Protein AF-V4XM89-F1 (afdb_monomer_lite)

Radius of gyration: 19.84 Å; chains: 1; bounding box: 55×48×66 Å

pLDDT: mean 80.41, std 20.75, range [29.12, 98.5]

Sequence (221 aa):
MTPRQDPLDELRIPDGTTVEEHDVVTDGDILIGSNSTVDFGLRGRTIAAGERVEFGRQIEADGDCRLDMWCKTDGSVLAGEDAYIGERVEINGQLLVSGDLDIGDDVSIEEGFEANGWIVTRNPVPVLVFYFMILSQLLRMGDTDKADEFASALAGEDIEEKSPLVLPRGSAVSDDAWRVSTPARIGERLPAQRQHPRGVDHYRRGDDRLRQSACPRRYRH

Structure (mmCIF, N/CA/C/O backbone):
data_AF-V4XM89-F1
#
_entry.id   AF-V4XM89-F1
#
loop_
_atom_site.group_PDB
_atom_site.id
_atom_site.type_symbol
_atom_site.label_atom_id
_atom_site.label_alt_id
_atom_site.label_comp_id
_atom_site.label_asym_id
_atom_site.label_entity_id
_atom_site.label_seq_id
_atom_site.pdbx_PDB_ins_code
_atom_site.Cartn_x
_atom_site.Cartn_y
_atom_site.Cartn_z
_atom_site.occupancy
_atom_site.B_iso_or_equiv
_atom_site.auth_seq_id
_atom_site.auth_comp_id
_atom_site.auth_asym_id
_atom_site.auth_atom_id
_atom_site.pdbx_PDB_model_num
ATOM 1 N N . MET A 1 1 ? 15.453 19.343 19.251 1.00 36.78 1 MET A N 1
ATOM 2 C CA . MET A 1 1 ? 15.580 18.471 18.068 1.00 36.78 1 MET A CA 1
ATOM 3 C C . MET A 1 1 ? 14.376 17.546 18.111 1.00 36.78 1 MET A C 1
ATOM 5 O O . MET A 1 1 ? 14.373 16.615 18.903 1.00 36.78 1 MET A O 1
ATOM 9 N N . THR A 1 2 ? 13.291 17.909 17.430 1.00 38.84 2 THR A N 1
ATOM 10 C CA . THR A 1 2 ? 12.083 17.073 17.364 1.00 38.84 2 THR A CA 1
ATOM 11 C C . THR A 1 2 ? 12.460 15.815 16.584 1.00 38.84 2 THR A C 1
ATOM 13 O O . THR A 1 2 ? 13.063 15.968 15.517 1.00 38.84 2 THR A O 1
ATOM 16 N N . PRO A 1 3 ? 12.221 14.595 17.096 1.00 46.16 3 PRO A N 1
ATOM 17 C CA . PRO A 1 3 ? 12.456 13.405 16.293 1.00 46.16 3 PRO A CA 1
ATOM 18 C C . PRO A 1 3 ? 11.642 13.545 15.003 1.00 46.16 3 PRO A C 1
ATOM 20 O O . PRO A 1 3 ? 10.508 14.022 15.048 1.00 46.16 3 PRO A O 1
ATOM 23 N N . ARG A 1 4 ? 12.238 13.198 13.852 1.00 48.50 4 ARG A N 1
ATOM 24 C CA . ARG A 1 4 ? 11.481 12.997 12.608 1.00 48.50 4 ARG A CA 1
ATOM 25 C C . ARG A 1 4 ? 10.362 12.027 12.976 1.00 48.50 4 ARG A C 1
ATOM 27 O O . ARG A 1 4 ? 10.680 10.905 13.364 1.00 48.50 4 ARG A O 1
ATOM 34 N N . GLN A 1 5 ? 9.114 12.487 12.972 1.00 58.88 5 GLN A N 1
ATOM 35 C CA . GLN A 1 5 ? 7.990 11.596 13.233 1.00 58.88 5 GLN A CA 1
ATOM 36 C C . GLN A 1 5 ? 8.016 10.529 12.144 1.00 58.88 5 GLN A C 1
ATOM 38 O O . GLN A 1 5 ? 8.140 10.863 10.963 1.00 58.88 5 GLN A O 1
ATOM 43 N N . ASP A 1 6 ? 8.032 9.264 12.555 1.00 73.44 6 ASP A N 1
ATOM 44 C CA . ASP A 1 6 ? 7.855 8.163 11.618 1.00 73.44 6 ASP A CA 1
ATOM 45 C C . ASP A 1 6 ? 6.435 8.334 11.066 1.00 73.44 6 ASP A C 1
ATOM 47 O O . ASP A 1 6 ? 5.502 8.384 11.862 1.00 73.44 6 ASP A O 1
ATOM 51 N N . PRO A 1 7 ? 6.238 8.499 9.748 1.00 71.50 7 PRO A N 1
ATOM 52 C CA . PRO A 1 7 ? 4.914 8.764 9.191 1.00 71.50 7 PRO A CA 1
ATOM 53 C C . PRO A 1 7 ? 3.891 7.664 9.514 1.00 71.50 7 PRO A C 1
ATOM 55 O O . PRO A 1 7 ? 2.704 7.908 9.350 1.00 71.50 7 PRO A O 1
ATOM 58 N N . LEU A 1 8 ? 4.335 6.489 9.983 1.00 84.06 8 LEU A N 1
ATOM 59 C CA . LEU A 1 8 ? 3.509 5.360 10.418 1.00 84.06 8 LEU A CA 1
ATOM 60 C C . LEU A 1 8 ? 3.362 5.261 11.957 1.00 84.06 8 LEU A C 1
ATOM 62 O O . LEU A 1 8 ? 3.008 4.191 12.462 1.00 84.06 8 LEU A O 1
ATOM 66 N N . ASP A 1 9 ? 3.666 6.326 12.713 1.00 88.06 9 ASP A N 1
ATOM 67 C CA . ASP A 1 9 ? 3.638 6.348 14.187 1.00 88.06 9 ASP A CA 1
ATOM 68 C C . ASP A 1 9 ? 2.268 6.645 14.812 1.00 88.06 9 ASP A C 1
ATOM 70 O O . ASP A 1 9 ? 2.107 6.455 16.017 1.00 88.06 9 ASP A O 1
ATOM 74 N N . GLU A 1 10 ? 1.271 7.057 14.030 1.00 92.69 10 GLU A N 1
ATOM 75 C CA . GLU A 1 10 ? -0.094 7.324 14.491 1.00 92.69 10 GLU A CA 1
ATOM 76 C C . GLU A 1 10 ? -1.128 7.021 13.397 1.00 92.69 10 GLU A C 1
ATOM 78 O O . GLU A 1 10 ? -0.859 7.166 12.204 1.00 92.69 10 GLU A O 1
ATOM 83 N N . LEU A 1 11 ? -2.322 6.577 13.801 1.00 95.62 11 LEU A N 1
ATOM 84 C CA . LEU A 1 11 ? -3.453 6.393 12.891 1.00 95.62 11 LEU A CA 1
ATOM 85 C C . LEU A 1 11 ? -3.915 7.765 12.421 1.00 95.62 11 LEU A C 1
ATOM 87 O O . LEU A 1 11 ? -4.225 8.621 13.250 1.00 95.62 11 LEU A O 1
ATOM 91 N N . ARG A 1 12 ? -3.993 7.976 11.107 1.00 94.88 12 ARG A N 1
ATOM 92 C CA . ARG A 1 12 ? -4.505 9.225 10.530 1.00 94.88 12 ARG A CA 1
ATOM 93 C C . ARG A 1 12 ? -5.619 8.928 9.558 1.00 94.88 12 ARG A C 1
ATOM 95 O O . ARG A 1 12 ? -5.374 8.313 8.532 1.00 94.88 12 ARG A O 1
ATOM 102 N N . ILE A 1 13 ? -6.818 9.405 9.861 1.00 95.25 13 ILE A N 1
ATOM 103 C CA . ILE A 1 13 ? -7.958 9.364 8.948 1.00 95.25 13 ILE A CA 1
ATOM 104 C C . ILE A 1 13 ? -8.171 10.788 8.424 1.00 95.25 13 ILE A C 1
ATOM 106 O O . ILE A 1 13 ? -8.595 11.636 9.210 1.00 95.25 13 ILE A O 1
ATOM 110 N N . PRO A 1 14 ? -7.847 11.096 7.157 1.00 93.12 14 PRO A N 1
ATOM 111 C CA . PRO A 1 14 ? -7.995 12.438 6.611 1.00 93.12 14 PRO A CA 1
ATOM 112 C C . PRO A 1 14 ? -9.467 12.794 6.378 1.00 93.12 14 PRO A C 1
ATOM 114 O O . PRO A 1 14 ? -10.338 11.922 6.280 1.00 93.12 14 PRO A O 1
ATOM 117 N N . ASP A 1 15 ? -9.731 14.096 6.259 1.00 90.12 15 ASP A N 1
ATOM 118 C CA . ASP A 1 15 ? -11.031 14.612 5.830 1.00 90.12 15 ASP A CA 1
ATOM 119 C C . ASP A 1 15 ? -11.453 13.988 4.495 1.00 90.12 15 ASP A C 1
ATOM 121 O O . ASP A 1 15 ? -10.626 13.700 3.633 1.00 90.12 15 ASP A O 1
ATOM 125 N N . GLY A 1 16 ? -12.757 13.786 4.321 1.00 88.94 16 GLY A N 1
ATOM 126 C CA . GLY A 1 16 ? -13.307 13.169 3.116 1.00 88.94 16 GLY A CA 1
ATOM 127 C C . GLY A 1 16 ? -13.237 11.641 3.088 1.00 88.94 16 GLY A C 1
ATOM 128 O O . GLY A 1 16 ? -13.923 11.058 2.256 1.00 88.94 16 GLY A O 1
ATOM 129 N N . THR A 1 17 ? -12.515 10.985 4.010 1.00 93.19 17 THR A N 1
ATOM 130 C CA . THR A 1 17 ? -12.522 9.513 4.098 1.00 93.19 17 THR A CA 1
ATOM 131 C C . THR A 1 17 ? -13.930 9.001 4.398 1.00 93.19 17 THR A C 1
ATOM 133 O O . THR A 1 17 ? -14.569 9.440 5.359 1.00 93.19 17 THR A O 1
ATOM 136 N N . THR A 1 18 ? -14.407 8.038 3.616 1.00 92.25 18 THR A N 1
ATOM 137 C CA . THR A 1 18 ? -15.686 7.358 3.830 1.00 92.25 18 THR A CA 1
ATOM 138 C C . THR A 1 18 ? -15.484 5.870 4.008 1.00 92.25 18 THR A C 1
ATOM 140 O O . THR A 1 18 ? -14.812 5.233 3.205 1.00 92.25 18 THR A O 1
ATOM 143 N N . VAL A 1 19 ? -16.130 5.312 5.026 1.00 91.19 19 VAL A N 1
ATOM 144 C CA . VAL A 1 19 ? -16.293 3.864 5.162 1.00 91.19 19 VAL A CA 1
ATOM 145 C C . VAL A 1 19 ? -17.648 3.510 4.557 1.00 91.19 19 VAL A C 1
ATOM 147 O O . VAL A 1 19 ? -18.695 3.836 5.124 1.00 91.19 19 VAL A O 1
ATOM 150 N N . GLU A 1 20 ? -17.621 2.939 3.360 1.00 87.50 20 GLU A N 1
ATOM 151 C CA . GLU A 1 20 ? -18.769 2.307 2.714 1.00 87.50 20 GLU A CA 1
ATOM 152 C C . GLU A 1 20 ? -18.984 0.894 3.292 1.00 87.50 20 GLU A C 1
ATOM 154 O O . GLU A 1 20 ? -18.249 0.460 4.175 1.00 87.50 20 GLU A O 1
ATOM 159 N N . GLU A 1 21 ? -20.014 0.168 2.841 1.00 81.69 21 GLU A N 1
ATOM 160 C CA . GLU A 1 21 ? -20.374 -1.140 3.427 1.00 81.69 21 GLU A CA 1
ATOM 161 C C . GLU A 1 21 ? -19.207 -2.142 3.402 1.00 81.69 21 GLU A C 1
ATOM 163 O O . GLU A 1 21 ? -19.063 -2.959 4.311 1.00 81.69 21 GLU A O 1
ATOM 168 N N . HIS A 1 22 ? -18.361 -2.081 2.373 1.00 89.12 22 HIS A N 1
ATOM 169 C CA . HIS A 1 22 ? -17.235 -2.997 2.205 1.00 89.12 22 HIS A CA 1
ATOM 170 C C . HIS A 1 22 ? -15.910 -2.310 1.908 1.00 89.12 22 HIS A C 1
ATOM 172 O O . HIS A 1 22 ? -14.897 -3.003 1.902 1.00 89.12 22 HIS A O 1
ATOM 178 N N . ASP A 1 23 ? -15.893 -0.989 1.730 1.00 93.31 23 ASP A N 1
ATOM 179 C CA . ASP A 1 23 ? -14.731 -0.263 1.232 1.00 93.31 23 ASP A CA 1
ATOM 180 C C . ASP A 1 23 ? -14.417 0.962 2.087 1.00 93.31 23 ASP A C 1
ATOM 182 O O . ASP A 1 23 ? -15.307 1.703 2.503 1.00 93.31 23 ASP A O 1
ATOM 186 N N . VAL A 1 24 ? -13.132 1.215 2.310 1.00 95.50 24 VAL A N 1
ATOM 187 C CA . VAL A 1 24 ? -12.638 2.505 2.784 1.00 95.50 24 VAL A CA 1
ATOM 188 C C . VAL A 1 24 ? -12.187 3.296 1.569 1.00 95.50 24 VAL A C 1
ATOM 190 O O . VAL A 1 24 ? -11.254 2.904 0.869 1.00 95.50 24 VAL A O 1
ATOM 193 N N . VAL A 1 25 ? -12.846 4.424 1.338 1.00 96.06 25 VAL A N 1
ATOM 194 C CA . VAL A 1 25 ? -12.592 5.307 0.203 1.00 96.06 25 VAL A CA 1
ATOM 195 C C . VAL A 1 25 ? -12.016 6.618 0.720 1.00 96.06 25 VAL A C 1
ATOM 197 O O . VAL A 1 25 ? -12.583 7.244 1.617 1.00 96.06 25 VAL A O 1
ATOM 200 N N . THR A 1 26 ? -10.895 7.046 0.157 1.00 93.69 26 THR A N 1
ATOM 201 C CA . THR A 1 26 ? -10.313 8.372 0.381 1.00 93.69 26 THR A CA 1
ATOM 202 C C . THR A 1 26 ? -9.834 8.940 -0.945 1.00 93.69 26 THR A C 1
ATOM 204 O O . THR A 1 26 ? -9.461 8.202 -1.846 1.00 93.69 26 THR A O 1
ATOM 207 N N . ASP A 1 27 ? -9.826 10.261 -1.074 1.00 90.69 27 ASP A N 1
ATOM 208 C CA . ASP A 1 27 ? -9.274 10.907 -2.264 1.00 90.69 27 ASP A CA 1
ATOM 209 C C . ASP A 1 27 ? -7.732 10.967 -2.247 1.00 90.69 27 ASP A C 1
ATOM 211 O O . ASP A 1 27 ? -7.109 11.310 -3.252 1.00 90.69 27 ASP A O 1
ATOM 215 N N . GLY A 1 28 ? -7.124 10.767 -1.074 1.00 89.75 28 GLY A N 1
ATOM 216 C CA . GLY A 1 28 ? -5.680 10.842 -0.870 1.00 89.75 28 GLY A CA 1
ATOM 217 C C . GLY A 1 28 ? -4.989 9.487 -0.993 1.00 89.75 28 GLY A C 1
ATOM 218 O O . GLY A 1 28 ? -5.590 8.480 -1.370 1.00 89.75 28 GLY A O 1
ATOM 219 N N . ASP A 1 29 ? -3.710 9.464 -0.635 1.00 94.25 29 ASP A N 1
ATOM 220 C CA . ASP A 1 29 ? -2.942 8.220 -0.598 1.00 94.25 29 ASP A CA 1
ATOM 221 C C . ASP A 1 29 ? -3.311 7.392 0.638 1.00 94.25 29 ASP A C 1
ATOM 223 O O . ASP A 1 29 ? -3.739 7.926 1.666 1.00 94.25 29 ASP A O 1
ATOM 227 N N . ILE A 1 30 ? -3.118 6.080 0.555 1.00 97.06 30 ILE A N 1
ATOM 228 C CA . ILE A 1 30 ? -3.310 5.145 1.659 1.00 97.06 30 ILE A CA 1
ATOM 229 C C . ILE A 1 30 ? -1.964 4.501 1.973 1.00 97.06 30 ILE A C 1
ATOM 231 O O . ILE A 1 30 ? -1.385 3.802 1.144 1.00 97.06 30 ILE A O 1
ATOM 235 N N . LEU A 1 31 ? -1.467 4.729 3.185 1.00 97.00 31 LEU A N 1
ATOM 236 C CA . LEU A 1 31 ? -0.217 4.173 3.688 1.00 97.00 31 LEU A CA 1
ATOM 237 C C . LEU A 1 31 ? -0.519 3.159 4.785 1.00 97.00 31 LEU A C 1
ATOM 239 O O . LEU A 1 31 ? -1.175 3.486 5.774 1.00 97.00 31 LEU A O 1
ATOM 243 N N . ILE A 1 32 ? -0.021 1.938 4.632 1.00 98.25 32 ILE A N 1
ATOM 244 C CA . ILE A 1 32 ? -0.313 0.832 5.543 1.00 98.25 32 ILE A CA 1
ATOM 245 C C . ILE A 1 32 ? 0.994 0.281 6.084 1.00 98.25 32 ILE A C 1
ATOM 247 O O . ILE A 1 32 ? 1.860 -0.192 5.348 1.00 98.25 32 ILE A O 1
ATOM 251 N N . GLY A 1 33 ? 1.149 0.352 7.398 1.00 97.06 33 GLY A N 1
ATOM 252 C CA . GLY A 1 33 ? 2.303 -0.184 8.090 1.00 97.06 33 GLY A CA 1
ATOM 253 C C . GLY A 1 33 ? 2.311 -1.707 8.079 1.00 97.06 33 GLY A C 1
ATOM 254 O O . GLY A 1 33 ? 1.270 -2.358 8.061 1.00 97.06 33 GLY A O 1
ATOM 255 N N . SER A 1 34 ? 3.510 -2.274 8.145 1.00 97.00 34 SER A N 1
ATOM 256 C CA . SER A 1 34 ? 3.726 -3.720 8.145 1.00 97.00 34 SER A CA 1
ATOM 257 C C . SER A 1 34 ? 2.954 -4.468 9.237 1.00 97.00 34 SER A C 1
ATOM 259 O O . SER A 1 34 ? 2.712 -3.926 10.322 1.00 97.00 34 SER A O 1
ATOM 261 N N . ASN A 1 35 ? 2.705 -5.757 8.996 1.00 97.81 35 ASN A N 1
ATOM 262 C CA . ASN A 1 35 ? 1.996 -6.677 9.896 1.00 97.81 35 ASN A CA 1
ATOM 263 C C . ASN A 1 35 ? 0.576 -6.207 10.240 1.00 97.81 35 ASN A C 1
ATOM 265 O O . ASN A 1 35 ? 0.146 -6.347 11.385 1.00 97.81 35 ASN A O 1
ATOM 269 N N . SER A 1 36 ? -0.109 -5.586 9.284 1.00 98.38 36 SER A N 1
ATOM 270 C CA . SER A 1 36 ? -1.478 -5.105 9.466 1.00 98.38 36 SER A CA 1
ATOM 271 C C . SER A 1 36 ? -2.474 -6.012 8.752 1.00 98.38 36 SER A C 1
ATOM 273 O O . SER A 1 36 ? -2.138 -6.635 7.750 1.00 98.38 36 SER A O 1
ATOM 275 N N . THR A 1 37 ? -3.707 -6.037 9.241 1.00 98.44 37 THR A N 1
ATOM 276 C CA . THR A 1 37 ? -4.831 -6.728 8.604 1.00 98.44 37 THR A CA 1
ATOM 277 C C . THR A 1 37 ? -5.919 -5.708 8.296 1.00 98.44 37 THR A C 1
ATOM 279 O O . THR A 1 37 ? -6.298 -4.915 9.165 1.00 98.44 37 THR A O 1
ATOM 282 N N . VAL A 1 38 ? -6.408 -5.710 7.060 1.00 98.00 38 VAL A N 1
ATOM 283 C CA . VAL A 1 38 ? -7.443 -4.800 6.568 1.00 98.00 38 VAL A CA 1
ATOM 284 C C . VAL A 1 38 ? -8.546 -5.623 5.913 1.00 98.00 38 VAL A C 1
ATOM 286 O O . VAL A 1 38 ? -8.374 -6.138 4.814 1.00 98.00 38 VAL A O 1
ATOM 289 N N . ASP A 1 39 ? -9.694 -5.734 6.574 1.00 96.94 39 ASP A N 1
ATOM 290 C CA . ASP A 1 39 ? -10.813 -6.561 6.097 1.00 96.94 39 ASP A CA 1
ATOM 291 C C . ASP A 1 39 ? -11.679 -5.838 5.051 1.00 96.94 39 ASP A C 1
ATOM 293 O O . ASP A 1 39 ? -12.463 -6.466 4.335 1.00 96.94 39 ASP A O 1
ATOM 297 N N . PHE A 1 40 ? -11.569 -4.510 4.981 1.00 96.19 40 PHE A N 1
ATOM 298 C CA . PHE A 1 40 ? -12.230 -3.686 3.973 1.00 96.19 40 PHE A CA 1
ATOM 299 C C . PHE A 1 40 ? -11.468 -3.706 2.649 1.00 96.19 40 PHE A C 1
ATOM 301 O O . PHE A 1 40 ? -10.248 -3.866 2.621 1.00 96.19 40 PHE A O 1
ATOM 308 N N . GLY A 1 41 ? -12.188 -3.471 1.555 1.00 96.88 41 GLY A N 1
ATOM 309 C CA . GLY A 1 41 ? -11.566 -3.036 0.319 1.00 96.88 41 GLY A CA 1
ATOM 310 C C . GLY A 1 41 ? -11.064 -1.604 0.467 1.00 96.88 41 GLY A C 1
ATOM 311 O O . GLY A 1 41 ? -11.517 -0.850 1.331 1.00 96.88 41 GLY A O 1
ATOM 312 N N . LEU A 1 42 ? -10.072 -1.234 -0.329 1.00 97.94 42 LEU A N 1
ATOM 313 C CA . LEU A 1 42 ? -9.430 0.072 -0.237 1.00 97.94 42 LEU A CA 1
ATOM 314 C C . LEU A 1 42 ? -9.498 0.776 -1.577 1.00 97.94 42 LEU A C 1
ATOM 316 O O . LEU A 1 42 ? -9.060 0.216 -2.578 1.00 97.94 42 LEU A O 1
ATOM 320 N N . ARG A 1 43 ? -9.983 2.019 -1.572 1.00 97.50 43 ARG A N 1
ATOM 321 C CA . ARG A 1 43 ? -9.945 2.897 -2.737 1.00 97.50 43 ARG A CA 1
ATOM 322 C C . ARG A 1 43 ? -9.265 4.213 -2.399 1.00 97.50 43 ARG A C 1
ATOM 324 O O . ARG A 1 43 ? -9.706 4.924 -1.495 1.00 97.50 43 ARG A O 1
ATOM 331 N N . GLY A 1 44 ? -8.205 4.528 -3.126 1.00 94.88 44 GLY A N 1
ATOM 332 C CA . GLY A 1 44 ? -7.416 5.734 -2.912 1.00 94.88 44 GLY A CA 1
ATOM 333 C C . GLY A 1 44 ? -6.659 6.159 -4.156 1.00 94.88 44 GLY A C 1
ATOM 334 O O . GLY A 1 44 ? -6.744 5.505 -5.193 1.00 94.88 44 GLY A O 1
ATOM 335 N N . ARG A 1 45 ? -5.889 7.243 -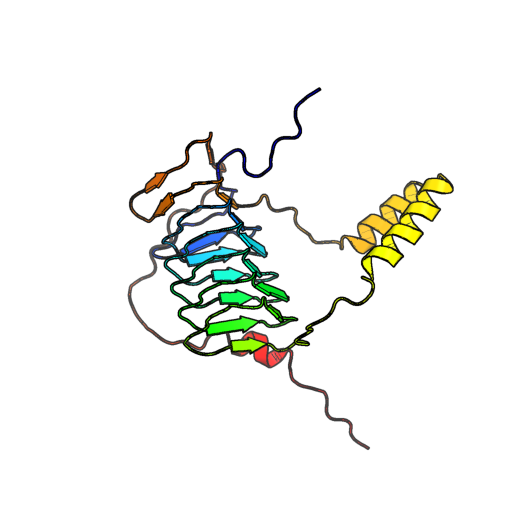4.042 1.00 93.44 45 ARG A N 1
ATOM 336 C CA . ARG A 1 45 ? -5.012 7.699 -5.124 1.00 93.44 45 ARG A CA 1
ATOM 337 C C . ARG A 1 45 ? -3.840 6.737 -5.300 1.00 93.44 45 ARG A C 1
ATOM 339 O O . ARG A 1 45 ? -3.853 5.932 -6.219 1.00 93.44 45 ARG A O 1
ATOM 346 N N . THR A 1 46 ? -2.876 6.762 -4.387 1.00 93.62 46 THR A N 1
ATOM 347 C CA . THR A 1 46 ? -1.797 5.768 -4.323 1.00 93.62 46 THR A CA 1
ATOM 348 C C . THR A 1 46 ? -1.981 4.894 -3.093 1.00 93.62 46 THR A C 1
ATOM 350 O O . THR A 1 46 ? -2.271 5.405 -2.012 1.00 93.62 46 THR A O 1
ATOM 353 N N . ILE A 1 47 ? -1.782 3.583 -3.219 1.00 97.88 47 ILE A N 1
ATOM 354 C CA . ILE A 1 47 ? -1.857 2.652 -2.084 1.00 97.88 47 ILE A CA 1
ATOM 355 C C . ILE A 1 47 ? -0.489 2.011 -1.882 1.00 97.88 47 ILE A C 1
ATOM 357 O O . ILE A 1 47 ? 0.015 1.331 -2.770 1.00 97.88 47 ILE A O 1
ATOM 361 N N . ALA A 1 48 ? 0.108 2.208 -0.707 1.00 97.00 48 ALA A N 1
ATOM 362 C CA . ALA A 1 48 ? 1.387 1.617 -0.337 1.00 97.00 48 ALA A CA 1
ATOM 363 C C . ALA A 1 48 ? 1.268 0.840 0.974 1.00 97.00 48 ALA A C 1
ATOM 365 O O . ALA A 1 48 ? 0.902 1.392 2.013 1.00 97.00 48 ALA A O 1
ATOM 366 N N . ALA A 1 49 ? 1.634 -0.434 0.939 1.00 97.44 49 ALA A N 1
ATOM 367 C CA . ALA A 1 49 ? 1.586 -1.331 2.076 1.00 97.44 49 ALA A CA 1
ATOM 368 C C . ALA A 1 49 ? 2.957 -1.930 2.354 1.00 97.44 49 ALA A C 1
ATOM 370 O O . ALA A 1 49 ? 3.627 -2.416 1.446 1.00 97.44 49 ALA A O 1
ATOM 371 N N . GLY A 1 50 ? 3.373 -1.870 3.618 1.00 96.06 50 GLY A N 1
ATOM 372 C CA . GLY A 1 50 ? 4.600 -2.500 4.085 1.00 96.06 50 GLY A CA 1
ATOM 373 C C . GLY A 1 50 ? 4.492 -4.024 4.137 1.00 96.06 50 GLY A C 1
ATOM 374 O O . GLY A 1 50 ? 3.492 -4.618 3.759 1.00 96.06 50 GLY A O 1
ATOM 375 N N . GLU A 1 51 ? 5.540 -4.670 4.644 1.00 96.56 51 GLU A N 1
ATOM 376 C CA . GLU A 1 51 ? 5.604 -6.138 4.682 1.00 96.56 51 GLU A CA 1
ATOM 377 C C . GLU A 1 51 ? 4.452 -6.804 5.458 1.00 96.56 51 GLU A C 1
ATOM 379 O O . GLU A 1 51 ? 4.044 -6.313 6.516 1.00 96.56 51 GLU A O 1
ATOM 384 N N . ARG A 1 52 ? 4.040 -8.003 5.024 1.00 97.62 52 ARG A N 1
ATOM 385 C CA . ARG A 1 52 ? 3.069 -8.867 5.727 1.00 97.62 52 ARG A CA 1
ATOM 386 C C . ARG A 1 52 ? 1.737 -8.175 6.015 1.00 97.62 52 ARG A C 1
ATOM 388 O O . ARG A 1 52 ? 1.224 -8.268 7.129 1.00 97.62 52 ARG A O 1
ATOM 395 N N . VAL A 1 53 ? 1.216 -7.424 5.050 1.00 98.50 53 VAL A N 1
ATOM 396 C CA . VAL A 1 53 ? -0.137 -6.872 5.148 1.00 98.50 53 VAL A CA 1
ATOM 397 C C . VAL A 1 53 ? -1.127 -7.848 4.522 1.00 98.50 53 VAL A C 1
ATOM 399 O O . VAL A 1 53 ? -0.932 -8.309 3.399 1.00 98.50 53 VAL A O 1
ATOM 402 N N . GLU A 1 54 ? -2.182 -8.165 5.263 1.00 98.50 54 GLU A N 1
ATOM 403 C CA . GLU A 1 54 ? -3.282 -9.012 4.809 1.00 98.50 54 GLU A CA 1
ATOM 404 C C . GLU A 1 54 ? -4.490 -8.135 4.475 1.00 98.50 54 GLU A C 1
ATOM 406 O O . GLU A 1 54 ? -4.967 -7.369 5.312 1.00 98.50 54 GLU A O 1
ATOM 411 N N . PHE A 1 55 ? -4.988 -8.253 3.251 1.00 98.25 55 PHE A N 1
ATOM 412 C CA . PHE A 1 55 ? -6.171 -7.568 2.759 1.00 98.25 55 PHE A CA 1
ATOM 413 C C . PHE A 1 55 ? -7.276 -8.592 2.534 1.00 98.25 55 PHE A C 1
ATOM 415 O O . PHE A 1 55 ? -7.119 -9.505 1.727 1.00 98.25 55 PHE A O 1
ATOM 422 N N . GLY A 1 56 ? -8.410 -8.432 3.206 1.00 96.19 56 GLY A N 1
ATOM 423 C CA . GLY A 1 56 ? -9.552 -9.336 3.064 1.00 96.19 56 GLY A CA 1
ATOM 424 C C . GLY A 1 56 ? -10.358 -9.120 1.780 1.00 96.19 56 GLY A C 1
ATOM 425 O O . GLY A 1 56 ? -11.267 -9.896 1.492 1.00 96.19 56 GLY A O 1
ATOM 426 N N . ARG A 1 57 ? -10.088 -8.037 1.039 1.00 95.75 57 ARG A N 1
ATOM 427 C CA . ARG A 1 57 ? -10.878 -7.580 -0.113 1.00 95.75 57 ARG A CA 1
ATOM 428 C C . ARG A 1 57 ? -10.009 -6.848 -1.139 1.00 95.75 57 ARG A C 1
ATOM 430 O O . ARG A 1 57 ? -8.792 -6.769 -1.011 1.00 95.75 57 ARG A O 1
ATOM 437 N N . GLN A 1 58 ? -10.671 -6.337 -2.173 1.00 95.88 58 GLN A N 1
ATOM 438 C CA . GLN A 1 58 ? -10.072 -5.643 -3.306 1.00 95.88 58 GLN A CA 1
ATOM 439 C C . GLN A 1 58 ? -9.303 -4.373 -2.913 1.00 95.88 58 GLN A C 1
ATOM 441 O O . GLN A 1 58 ? -9.717 -3.606 -2.046 1.00 95.88 58 GLN A O 1
ATOM 446 N N . ILE A 1 59 ? -8.222 -4.117 -3.644 1.00 97.88 59 ILE A N 1
ATOM 447 C CA . ILE A 1 59 ? -7.455 -2.873 -3.616 1.00 97.88 59 ILE A CA 1
ATOM 448 C C . ILE A 1 59 ? -7.667 -2.166 -4.955 1.00 97.88 59 ILE A C 1
ATOM 450 O O . ILE A 1 59 ? -7.470 -2.767 -6.009 1.00 97.88 59 ILE A O 1
ATOM 454 N N . GLU A 1 60 ? -8.055 -0.897 -4.926 1.00 97.88 60 GLU A N 1
ATOM 455 C CA . GLU A 1 60 ? -8.208 -0.048 -6.105 1.00 97.88 60 GLU A CA 1
ATOM 456 C C . GLU A 1 60 ? -7.451 1.271 -5.897 1.00 97.88 60 GLU A C 1
ATOM 458 O O . GLU A 1 60 ? -7.884 2.154 -5.158 1.00 97.88 60 GLU A O 1
ATOM 463 N N . ALA A 1 61 ? -6.297 1.396 -6.544 1.00 96.75 61 ALA A N 1
ATOM 464 C CA . ALA A 1 61 ? -5.524 2.628 -6.601 1.00 96.75 61 ALA A CA 1
ATOM 465 C C . ALA A 1 61 ? -5.797 3.336 -7.935 1.00 96.75 61 ALA A C 1
ATOM 467 O O . ALA A 1 61 ? -5.589 2.748 -8.997 1.00 96.75 61 ALA A O 1
ATOM 468 N N . ASP A 1 62 ? -6.243 4.593 -7.892 1.00 94.06 62 ASP A N 1
ATOM 469 C CA . ASP A 1 62 ? -6.405 5.420 -9.097 1.00 94.06 62 ASP A CA 1
ATOM 470 C C . ASP A 1 62 ? -5.049 5.726 -9.766 1.00 94.06 62 ASP A C 1
ATOM 472 O O . ASP A 1 62 ? -4.997 5.946 -10.974 1.00 94.06 62 ASP A O 1
ATOM 476 N N . GLY A 1 63 ? -3.967 5.734 -8.984 1.00 91.38 63 GLY A N 1
ATOM 477 C CA . GLY A 1 63 ? -2.576 5.842 -9.418 1.00 91.38 63 GLY A CA 1
ATOM 478 C C . GLY A 1 63 ? -1.797 4.569 -9.090 1.00 91.38 63 GLY A C 1
ATOM 479 O O . GLY A 1 63 ? -2.213 3.464 -9.450 1.00 91.38 63 GLY A O 1
ATOM 480 N N . ASP A 1 64 ? -0.669 4.732 -8.396 1.00 94.44 64 ASP A N 1
ATOM 481 C CA . ASP A 1 64 ? 0.252 3.631 -8.113 1.00 94.44 64 ASP A CA 1
ATOM 482 C C . ASP A 1 64 ? -0.223 2.682 -6.999 1.00 94.44 64 ASP A C 1
ATOM 484 O O . ASP A 1 64 ? -0.792 3.096 -5.981 1.00 94.44 64 ASP A O 1
ATOM 488 N N . CYS A 1 65 ? 0.123 1.400 -7.129 1.00 97.00 65 CYS A N 1
ATOM 489 C CA . CYS A 1 65 ? -0.047 0.401 -6.074 1.00 97.00 65 CYS A CA 1
ATOM 490 C C . CYS A 1 65 ? 1.292 -0.245 -5.699 1.00 97.00 65 CYS A C 1
ATOM 492 O O . CYS A 1 65 ? 1.976 -0.828 -6.537 1.00 97.00 65 CYS A O 1
ATOM 494 N N . ARG A 1 66 ? 1.670 -0.188 -4.420 1.00 97.31 66 ARG A N 1
ATOM 495 C CA . ARG A 1 66 ? 2.890 -0.805 -3.893 1.00 97.31 66 ARG A CA 1
ATOM 496 C C . ARG A 1 66 ? 2.559 -1.762 -2.758 1.00 97.31 66 ARG A C 1
ATOM 498 O O . ARG A 1 66 ? 2.238 -1.322 -1.658 1.00 97.31 66 ARG A O 1
ATOM 505 N N . LEU A 1 67 ? 2.703 -3.058 -3.000 1.00 97.06 67 LEU A N 1
ATOM 506 C CA . LEU A 1 67 ? 2.557 -4.097 -1.982 1.00 97.06 67 LEU A CA 1
ATOM 507 C C . LEU A 1 67 ? 3.935 -4.688 -1.699 1.00 97.06 67 LEU A C 1
ATOM 509 O O . LEU A 1 67 ? 4.580 -5.200 -2.608 1.00 97.06 67 LEU A O 1
ATOM 513 N N . ASP A 1 68 ? 4.422 -4.583 -0.467 1.00 95.25 68 ASP A N 1
ATOM 514 C CA . ASP A 1 68 ? 5.738 -5.109 -0.096 1.00 95.25 68 ASP A CA 1
ATOM 515 C C . ASP A 1 68 ? 5.698 -6.630 0.169 1.00 95.25 68 ASP A C 1
ATOM 517 O O . ASP A 1 68 ? 4.677 -7.298 -0.008 1.00 95.25 68 ASP A O 1
ATOM 521 N N . MET A 1 69 ? 6.825 -7.196 0.596 1.00 94.31 69 MET A N 1
ATOM 522 C CA . MET A 1 69 ? 7.009 -8.638 0.766 1.00 94.31 69 MET A CA 1
ATOM 523 C C . MET A 1 69 ? 5.916 -9.300 1.612 1.00 94.31 69 MET A C 1
ATOM 525 O O . MET A 1 69 ? 5.528 -8.782 2.666 1.00 94.31 69 MET A O 1
ATOM 529 N N . TRP A 1 70 ? 5.507 -10.508 1.213 1.00 96.12 70 TRP A N 1
ATOM 530 C CA . TRP A 1 70 ? 4.528 -11.332 1.939 1.00 96.12 70 TRP A CA 1
ATOM 531 C C . TRP A 1 70 ? 3.162 -10.673 2.164 1.00 96.12 70 TRP A C 1
ATOM 533 O O . TRP A 1 70 ? 2.454 -11.052 3.098 1.00 96.12 70 TRP A O 1
ATOM 543 N N . CYS A 1 71 ? 2.786 -9.676 1.363 1.00 97.19 71 CYS A N 1
ATOM 544 C CA . CYS A 1 71 ? 1.401 -9.222 1.367 1.00 97.19 71 CYS A CA 1
ATOM 545 C C . CYS A 1 71 ? 0.476 -10.311 0.815 1.00 97.19 71 CYS A C 1
ATOM 547 O O . CYS A 1 71 ? 0.862 -11.096 -0.052 1.00 97.19 71 CYS A O 1
ATOM 549 N N . LYS A 1 72 ? -0.759 -10.335 1.302 1.00 97.38 72 LYS A N 1
ATOM 550 C CA . LYS A 1 72 ? -1.807 -11.220 0.801 1.00 97.38 72 LYS A CA 1
ATOM 551 C C . LYS A 1 72 ? -3.077 -10.424 0.561 1.00 97.38 72 LYS A C 1
ATOM 553 O O . LYS A 1 72 ? -3.466 -9.650 1.427 1.00 97.38 72 LYS A O 1
ATOM 558 N N . THR A 1 73 ? -3.738 -10.648 -0.565 1.00 96.12 73 THR A N 1
ATOM 559 C CA . THR A 1 73 ? -5.008 -10.010 -0.911 1.00 96.12 73 THR A CA 1
ATOM 560 C C . THR A 1 73 ? -6.031 -11.074 -1.291 1.00 96.12 73 THR A C 1
ATOM 562 O O . THR A 1 73 ? -5.840 -11.789 -2.268 1.00 96.12 73 THR A O 1
ATOM 565 N N . ASP A 1 74 ? -7.144 -11.152 -0.561 1.00 94.69 74 ASP A N 1
ATOM 566 C CA . ASP A 1 74 ? -8.281 -12.047 -0.842 1.00 94.69 74 ASP A CA 1
ATOM 567 C C . ASP A 1 74 ? -9.267 -11.444 -1.869 1.00 94.69 74 ASP A C 1
ATOM 569 O O . ASP A 1 74 ? -10.474 -11.683 -1.854 1.00 94.69 74 ASP A O 1
ATOM 573 N N . GLY A 1 75 ? -8.749 -10.615 -2.773 1.00 92.75 75 GLY A N 1
ATOM 574 C CA . GLY A 1 75 ? -9.501 -9.908 -3.797 1.00 92.75 75 GLY A CA 1
ATOM 575 C C . GLY A 1 75 ? -8.593 -9.404 -4.914 1.00 92.75 75 GLY A C 1
ATOM 576 O O . GLY A 1 75 ? -7.398 -9.689 -4.949 1.00 92.75 75 GLY A O 1
ATOM 577 N N . SER A 1 76 ? -9.174 -8.653 -5.846 1.00 96.38 76 SER A N 1
ATOM 578 C CA . SER A 1 76 ? -8.422 -8.102 -6.977 1.00 96.38 76 SER A CA 1
ATOM 579 C C . SER A 1 76 ? -7.568 -6.900 -6.565 1.00 96.38 76 SER A C 1
ATOM 581 O O . SER A 1 76 ? -7.912 -6.174 -5.634 1.00 96.38 76 SER A O 1
ATOM 583 N N . VAL A 1 77 ? -6.481 -6.661 -7.289 1.00 97.69 77 VAL A N 1
ATOM 584 C CA . VAL A 1 77 ? -5.646 -5.462 -7.174 1.00 97.69 77 VAL A CA 1
ATOM 585 C C . VAL A 1 77 ? -5.730 -4.705 -8.492 1.00 97.69 77 VAL A C 1
ATOM 587 O O . VAL A 1 77 ? -5.398 -5.249 -9.545 1.00 97.69 77 VAL A O 1
ATOM 590 N N . LEU A 1 78 ? -6.194 -3.460 -8.439 1.00 97.50 78 LEU A N 1
ATOM 591 C CA . LEU A 1 78 ? -6.312 -2.579 -9.592 1.00 97.50 78 LEU A CA 1
ATOM 592 C C . LEU A 1 78 ? -5.432 -1.351 -9.374 1.00 97.50 78 LEU A C 1
ATOM 594 O O . LEU 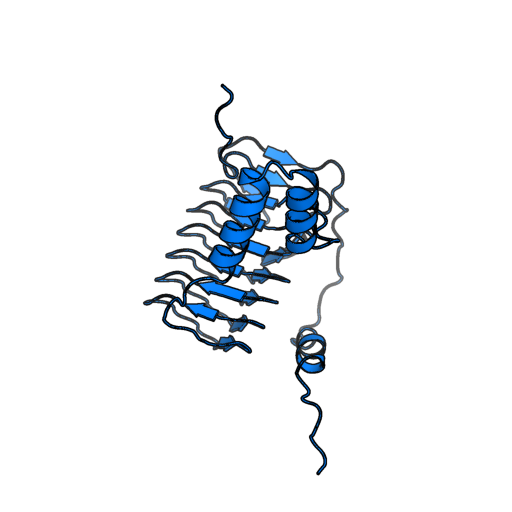A 1 78 ? -5.584 -0.662 -8.367 1.00 97.50 78 LEU A O 1
ATOM 598 N N . ALA A 1 79 ? -4.540 -1.088 -10.324 1.00 96.81 79 ALA A N 1
ATOM 599 C CA . ALA A 1 79 ? -3.696 0.098 -10.364 1.00 96.81 79 ALA A CA 1
ATOM 600 C C . ALA A 1 79 ? -3.969 0.888 -11.653 1.00 96.81 79 ALA A C 1
ATOM 602 O O . ALA A 1 79 ? -3.870 0.363 -12.773 1.00 96.81 79 ALA A O 1
ATOM 603 N N . GLY A 1 80 ? -4.356 2.151 -11.491 1.00 92.81 80 GLY A N 1
ATOM 604 C CA . GLY A 1 80 ? -4.592 3.082 -12.592 1.00 92.81 80 GLY A CA 1
ATOM 605 C C . GLY A 1 80 ? -3.305 3.615 -13.228 1.00 92.81 80 GLY A C 1
ATOM 606 O O . GLY A 1 80 ? -3.350 4.064 -14.373 1.00 92.81 80 GLY A O 1
ATOM 607 N N . GLU A 1 81 ? -2.169 3.491 -12.539 1.00 92.44 81 GLU A N 1
ATOM 608 C CA . GLU A 1 81 ? -0.824 3.754 -13.064 1.00 92.44 81 GLU A CA 1
ATOM 609 C C . GLU A 1 81 ? 0.065 2.515 -12.862 1.00 92.44 81 GLU A C 1
ATOM 611 O O . GLU A 1 81 ? -0.288 1.438 -13.363 1.00 92.44 81 GLU A O 1
ATOM 616 N N . ASP A 1 82 ? 1.192 2.637 -12.160 1.00 93.62 82 ASP A N 1
ATOM 617 C CA . ASP A 1 82 ? 2.178 1.569 -12.031 1.00 93.62 82 ASP A CA 1
ATOM 618 C C . ASP A 1 82 ? 1.897 0.683 -10.806 1.00 93.62 82 ASP A C 1
ATOM 620 O O . ASP A 1 82 ? 1.328 1.100 -9.793 1.00 93.62 82 ASP A O 1
ATOM 624 N N . ALA A 1 83 ? 2.326 -0.575 -10.869 1.00 94.38 83 ALA A N 1
ATOM 625 C CA . ALA A 1 83 ? 2.241 -1.495 -9.742 1.00 94.38 83 ALA A CA 1
ATOM 626 C C . ALA A 1 83 ? 3.608 -2.091 -9.403 1.00 94.38 83 ALA A C 1
ATOM 628 O O . ALA A 1 83 ? 4.292 -2.645 -10.260 1.00 94.38 83 ALA A O 1
ATOM 629 N N . TYR A 1 84 ? 3.974 -2.029 -8.122 1.00 94.62 84 TYR A N 1
ATOM 630 C CA . TYR A 1 84 ? 5.120 -2.731 -7.556 1.00 94.62 84 TYR A CA 1
ATOM 631 C C . TYR A 1 84 ? 4.630 -3.792 -6.576 1.00 94.62 84 TYR A C 1
ATOM 633 O O . TYR A 1 84 ? 4.141 -3.477 -5.486 1.00 94.62 84 TYR A O 1
ATOM 641 N N . ILE A 1 85 ? 4.788 -5.051 -6.957 1.00 94.50 85 ILE A N 1
ATOM 642 C CA . ILE A 1 85 ? 4.371 -6.209 -6.180 1.00 94.50 85 ILE A CA 1
ATOM 643 C C . ILE A 1 85 ? 5.624 -6.928 -5.682 1.00 94.50 85 ILE A C 1
ATOM 645 O O . ILE A 1 85 ? 6.401 -7.475 -6.461 1.00 94.50 85 ILE A O 1
ATOM 649 N N . GLY A 1 86 ? 5.833 -6.902 -4.368 1.00 91.12 86 GLY A N 1
ATOM 650 C CA . GLY A 1 86 ? 6.992 -7.482 -3.703 1.00 91.12 86 GLY A CA 1
ATOM 651 C C . GLY A 1 86 ? 7.091 -9.001 -3.853 1.00 91.12 86 GLY A C 1
ATOM 652 O O . GLY A 1 86 ? 6.220 -9.675 -4.398 1.00 91.12 86 GLY A O 1
ATOM 653 N N . GLU A 1 87 ? 8.179 -9.573 -3.344 1.00 91.31 87 GLU A N 1
ATOM 654 C CA . GLU A 1 87 ? 8.361 -11.023 -3.333 1.00 91.31 87 GLU A CA 1
ATOM 655 C C . GLU A 1 87 ? 7.321 -11.711 -2.438 1.00 91.31 87 GLU A C 1
ATOM 657 O O . GLU A 1 87 ? 6.955 -11.209 -1.370 1.00 91.31 87 GLU A O 1
ATOM 662 N N . ARG A 1 88 ? 6.929 -12.934 -2.817 1.00 93.12 88 ARG A N 1
ATOM 663 C CA . ARG A 1 88 ? 6.063 -13.808 -2.003 1.00 93.12 88 ARG A CA 1
ATOM 664 C C . ARG A 1 88 ? 4.679 -13.221 -1.729 1.00 93.12 88 ARG A C 1
ATOM 666 O O . ARG A 1 88 ? 4.103 -13.515 -0.685 1.00 93.12 88 ARG A O 1
ATOM 673 N N . VAL A 1 89 ? 4.172 -12.378 -2.625 1.00 93.44 89 VAL A N 1
ATOM 674 C CA . VAL A 1 89 ? 2.818 -11.822 -2.531 1.00 93.44 89 VAL A CA 1
ATOM 675 C C . VAL A 1 89 ? 1.785 -12.833 -3.044 1.00 93.44 89 VAL A C 1
ATOM 677 O O . VAL A 1 89 ? 2.022 -13.524 -4.028 1.00 93.44 89 VAL A O 1
ATOM 680 N N . GLU A 1 90 ? 0.624 -12.919 -2.408 1.00 96.25 90 GLU A N 1
ATOM 681 C CA . GLU A 1 90 ? -0.506 -13.747 -2.856 1.00 96.25 90 GLU A CA 1
ATOM 682 C C . GLU A 1 90 ? -1.702 -12.842 -3.194 1.00 96.25 90 GLU A C 1
ATOM 684 O O . GLU A 1 90 ? -2.090 -12.007 -2.382 1.00 96.25 90 GLU A O 1
ATOM 689 N N . ILE A 1 91 ? -2.279 -12.983 -4.388 1.00 95.88 91 ILE A N 1
ATOM 690 C CA . ILE A 1 91 ? -3.450 -12.236 -4.867 1.00 95.88 91 ILE A CA 1
ATOM 691 C C . ILE A 1 91 ? -4.506 -13.249 -5.331 1.00 95.88 91 ILE A C 1
ATOM 693 O O . ILE A 1 91 ? -4.403 -13.835 -6.409 1.00 95.88 91 ILE A O 1
ATOM 697 N N . ASN A 1 92 ? -5.565 -13.422 -4.549 1.00 94.94 92 ASN A N 1
ATOM 698 C CA . ASN A 1 92 ? -6.644 -14.386 -4.806 1.00 94.94 92 ASN A CA 1
ATOM 699 C C . ASN A 1 92 ? -7.761 -13.786 -5.673 1.00 94.94 92 ASN A C 1
ATOM 701 O O . ASN A 1 92 ? -8.951 -13.972 -5.437 1.00 94.94 92 ASN A O 1
ATOM 705 N N . GLY A 1 93 ? -7.358 -12.995 -6.664 1.00 93.62 93 GLY A N 1
ATOM 706 C CA . GLY A 1 93 ? -8.232 -12.283 -7.586 1.00 93.62 93 GLY A CA 1
ATOM 707 C C . GLY A 1 93 ? -7.479 -11.914 -8.857 1.00 93.62 93 GLY A C 1
ATOM 708 O O . GLY A 1 93 ? -6.502 -12.571 -9.227 1.00 93.62 93 GLY A O 1
ATOM 709 N N . GLN A 1 94 ? -7.929 -10.859 -9.532 1.00 95.00 94 GLN A N 1
ATOM 710 C CA . GLN A 1 94 ? -7.258 -10.330 -10.717 1.00 95.00 94 GLN A CA 1
ATOM 711 C C . GLN A 1 94 ? -6.235 -9.259 -10.339 1.00 95.00 94 GLN A C 1
ATOM 713 O O . GLN A 1 94 ? -6.487 -8.446 -9.454 1.00 95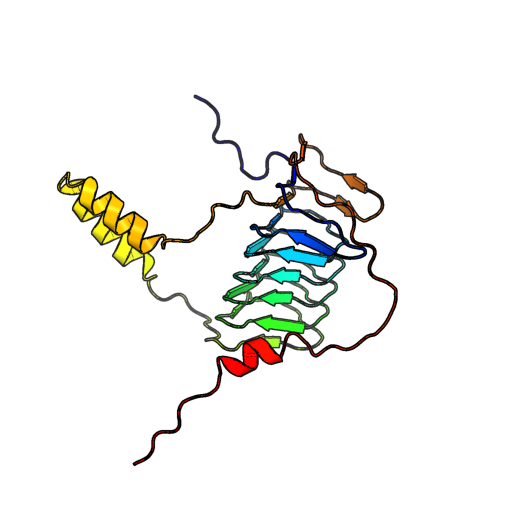.00 94 GLN A O 1
ATOM 718 N N . LEU A 1 95 ? -5.107 -9.215 -11.046 1.00 95.00 95 LEU A N 1
ATOM 719 C CA . LEU A 1 95 ? -4.185 -8.076 -11.009 1.00 95.00 95 LEU A CA 1
ATOM 720 C C . LEU A 1 95 ? -4.312 -7.285 -12.313 1.00 95.00 95 LEU A C 1
ATOM 722 O O . LEU A 1 95 ? -3.886 -7.762 -13.363 1.00 95.00 95 LEU A O 1
ATOM 726 N N . LEU A 1 96 ? -4.886 -6.086 -12.252 1.00 95.81 96 LEU A N 1
ATOM 727 C CA . LEU A 1 96 ? -5.032 -5.200 -13.405 1.00 95.81 96 LEU A CA 1
ATOM 728 C C . LEU A 1 96 ? -4.182 -3.947 -13.212 1.00 95.81 96 LEU A C 1
ATOM 730 O O . LEU A 1 96 ? -4.388 -3.191 -12.266 1.00 95.81 96 LEU A O 1
ATOM 734 N N . VAL A 1 97 ? -3.255 -3.715 -14.134 1.00 94.50 97 VAL A N 1
ATOM 735 C CA . VAL A 1 97 ? -2.317 -2.592 -14.084 1.00 94.50 97 VAL A CA 1
ATOM 736 C C . VAL A 1 97 ? -2.390 -1.828 -15.399 1.00 94.50 97 VAL A C 1
ATOM 738 O O . VAL A 1 97 ? -2.252 -2.384 -16.492 1.00 94.50 97 VAL A O 1
ATOM 741 N N . SER A 1 98 ? -2.658 -0.533 -15.314 1.00 92.38 98 SER A N 1
ATOM 742 C CA . SER A 1 98 ? -2.786 0.306 -16.509 1.00 92.38 98 SER A CA 1
ATOM 743 C C . SER A 1 98 ? -1.425 0.777 -17.028 1.00 92.38 98 SER A C 1
ATOM 745 O O . SER A 1 98 ? -1.279 1.001 -18.229 1.00 92.38 98 SER A O 1
ATOM 747 N N . GLY A 1 99 ? -0.439 0.904 -16.140 1.00 88.75 99 GLY A N 1
ATOM 748 C CA . GLY A 1 99 ? 0.947 1.239 -16.441 1.00 88.75 99 GLY A CA 1
ATOM 749 C C . GLY A 1 99 ? 1.879 0.030 -16.379 1.00 88.75 99 GLY A C 1
ATOM 750 O O . GLY A 1 99 ? 1.536 -1.079 -16.815 1.00 88.75 99 GLY A O 1
ATOM 751 N N . ASP A 1 100 ? 3.080 0.271 -15.866 1.00 88.50 100 ASP A N 1
ATOM 752 C CA . ASP A 1 100 ? 4.146 -0.713 -15.737 1.00 88.50 100 ASP A CA 1
ATOM 753 C C . ASP A 1 100 ? 3.924 -1.600 -14.499 1.00 88.50 100 ASP A C 1
ATOM 755 O O . ASP A 1 100 ? 3.487 -1.151 -13.439 1.00 88.50 100 ASP A O 1
ATOM 759 N N . LEU A 1 101 ? 4.239 -2.890 -14.632 1.00 92.00 101 LEU A N 1
ATOM 760 C CA . LEU A 1 101 ? 4.160 -3.863 -13.540 1.00 92.00 101 LEU A CA 1
ATOM 761 C C . LEU A 1 101 ? 5.563 -4.389 -13.220 1.00 92.00 101 LEU A C 1
ATOM 763 O O . LEU A 1 101 ? 6.175 -5.079 -14.043 1.00 92.00 101 LEU A O 1
ATOM 767 N N . ASP A 1 102 ? 6.033 -4.096 -12.008 1.00 90.62 102 ASP A N 1
ATOM 768 C CA . ASP A 1 102 ? 7.195 -4.724 -11.376 1.00 90.62 102 ASP A CA 1
ATOM 769 C C . ASP A 1 102 ? 6.704 -5.781 -10.380 1.00 90.62 102 ASP A C 1
ATOM 771 O O . ASP A 1 102 ? 5.883 -5.501 -9.505 1.00 90.62 102 ASP A O 1
ATOM 775 N N . ILE A 1 103 ? 7.168 -7.017 -10.545 1.00 89.12 103 ILE A N 1
ATOM 776 C CA . ILE A 1 103 ? 6.686 -8.178 -9.799 1.00 89.12 103 ILE A CA 1
ATOM 777 C C . ILE A 1 103 ? 7.865 -9.027 -9.320 1.00 89.12 103 ILE A C 1
ATOM 779 O O . ILE A 1 103 ? 8.749 -9.384 -10.101 1.00 89.12 103 ILE A O 1
ATOM 783 N N . GLY A 1 104 ? 7.873 -9.336 -8.022 1.00 86.88 104 GLY A N 1
ATOM 784 C CA . GLY A 1 104 ? 8.915 -10.126 -7.370 1.00 86.88 104 GLY A CA 1
ATOM 785 C C . GLY A 1 104 ? 8.873 -11.626 -7.690 1.00 86.88 104 GLY A C 1
ATOM 786 O O . GLY A 1 104 ? 8.016 -12.120 -8.419 1.00 86.88 104 GLY A O 1
ATOM 787 N N . ASP A 1 105 ? 9.805 -12.372 -7.092 1.00 82.44 105 ASP A N 1
ATOM 788 C CA . ASP A 1 105 ? 10.150 -13.740 -7.518 1.00 82.44 105 ASP A CA 1
ATOM 789 C C . ASP A 1 105 ? 9.095 -14.829 -7.213 1.00 82.44 105 ASP A C 1
ATOM 791 O O . ASP A 1 105 ? 8.993 -15.808 -7.948 1.00 82.44 105 ASP A O 1
ATOM 795 N N . ASP A 1 106 ? 8.312 -14.678 -6.140 1.00 84.94 106 ASP A N 1
ATOM 796 C CA . ASP A 1 106 ? 7.456 -15.739 -5.567 1.00 84.94 106 ASP A CA 1
ATOM 797 C C . ASP A 1 106 ? 5.954 -15.335 -5.497 1.00 84.94 106 ASP A C 1
ATOM 799 O O . ASP A 1 106 ? 5.262 -15.662 -4.536 1.00 84.94 106 ASP A O 1
ATOM 803 N N . VAL A 1 107 ? 5.432 -14.561 -6.453 1.00 74.19 107 VAL A N 1
ATOM 804 C CA . VAL A 1 107 ? 4.047 -14.032 -6.409 1.00 74.19 107 VAL A CA 1
ATOM 805 C C . VAL A 1 107 ? 3.013 -15.038 -6.952 1.00 74.19 107 VAL A C 1
ATOM 807 O O . VAL A 1 107 ? 3.263 -15.656 -7.985 1.00 74.19 107 VAL A O 1
ATOM 810 N N . SER A 1 108 ? 1.836 -15.197 -6.324 1.00 77.75 108 SER A N 1
ATOM 811 C CA . SER A 1 108 ? 0.762 -16.090 -6.812 1.00 77.75 108 SER A CA 1
ATOM 812 C C . SER A 1 108 ? -0.555 -15.351 -7.042 1.00 77.75 108 SER A C 1
ATOM 814 O O . SER A 1 108 ? -1.130 -14.828 -6.097 1.00 77.75 108 SER A O 1
ATOM 816 N N . ILE A 1 109 ? -1.028 -15.340 -8.292 1.00 81.50 109 ILE A N 1
ATOM 817 C CA . ILE A 1 109 ? -2.252 -14.668 -8.755 1.00 81.50 109 ILE A CA 1
ATOM 818 C C . ILE A 1 109 ? -3.202 -15.720 -9.334 1.00 81.50 109 ILE A C 1
ATOM 820 O O . ILE A 1 109 ? -2.807 -16.467 -10.230 1.00 81.50 109 ILE A O 1
ATOM 824 N N . GLU A 1 110 ? -4.439 -15.792 -8.853 1.00 89.62 110 GLU A N 1
ATOM 825 C CA . GLU A 1 110 ? -5.347 -16.906 -9.169 1.00 89.62 110 GLU A CA 1
ATOM 826 C C . GLU A 1 110 ? -6.180 -16.696 -10.440 1.00 89.62 110 GLU A C 1
ATOM 828 O O . GLU A 1 110 ? -6.257 -17.582 -11.296 1.00 89.62 110 GLU A O 1
ATOM 833 N N . GLU A 1 111 ? -6.793 -15.519 -10.588 1.00 90.31 111 GLU A N 1
ATOM 834 C CA . GLU A 1 111 ? -7.741 -15.242 -11.679 1.00 90.31 111 GLU A CA 1
ATOM 835 C C . GLU A 1 111 ? -7.083 -14.604 -12.913 1.00 90.31 111 GLU A C 1
ATOM 837 O O . GLU A 1 111 ? -7.750 -14.316 -13.911 1.00 90.31 111 GLU A O 1
ATOM 842 N N . GLY A 1 112 ? -5.760 -14.434 -12.866 1.00 88.19 112 GLY A N 1
ATOM 843 C CA . GLY A 1 112 ? -4.936 -13.887 -13.938 1.00 88.19 112 GLY A CA 1
ATOM 844 C C . GLY A 1 112 ? -4.504 -12.440 -13.706 1.00 88.19 112 GLY A C 1
ATOM 845 O O . GLY A 1 112 ? -4.917 -11.777 -12.756 1.00 88.19 112 GLY A O 1
ATOM 846 N N . PHE A 1 113 ? -3.640 -11.954 -14.595 1.00 90.31 113 PHE A N 1
ATOM 847 C CA . PHE A 1 113 ? -3.146 -10.582 -14.564 1.00 90.31 113 PHE A CA 1
ATOM 848 C C . PHE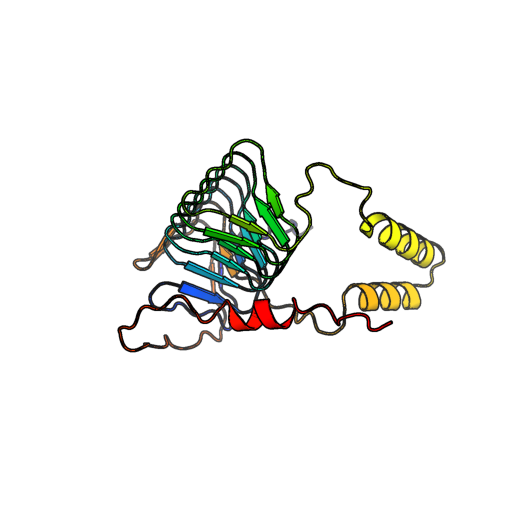 A 1 113 ? -3.141 -9.958 -15.962 1.00 90.31 113 PHE A C 1
ATOM 850 O O . PHE A 1 113 ? -2.941 -10.653 -16.962 1.00 90.31 113 PHE A O 1
ATOM 857 N N . GLU A 1 114 ? -3.335 -8.645 -16.021 1.00 88.00 114 GLU A N 1
ATOM 858 C CA . GLU A 1 114 ? -3.246 -7.829 -17.230 1.00 88.00 114 GLU A CA 1
ATOM 859 C C . GLU A 1 114 ? -2.477 -6.543 -16.909 1.00 88.00 114 GLU A C 1
ATOM 861 O O . GLU A 1 114 ? -2.779 -5.854 -15.938 1.00 88.00 114 GLU A O 1
ATOM 866 N N . ALA A 1 115 ? -1.473 -6.233 -17.729 1.00 86.06 115 ALA A N 1
ATOM 867 C CA . ALA A 1 115 ? -0.685 -5.011 -17.635 1.00 86.06 115 ALA A CA 1
ATOM 868 C C . ALA A 1 115 ? -0.588 -4.364 -19.024 1.00 86.06 115 ALA A C 1
ATOM 870 O O . ALA A 1 115 ? -0.255 -5.050 -19.995 1.00 86.06 115 ALA A O 1
ATOM 871 N N . ASN A 1 116 ? -0.897 -3.068 -19.131 1.00 76.19 116 ASN A N 1
ATOM 872 C CA . ASN A 1 116 ? -0.873 -2.332 -20.405 1.00 76.19 116 ASN A CA 1
ATOM 873 C C . ASN A 1 116 ? 0.478 -1.634 -20.690 1.00 76.19 116 ASN A C 1
ATOM 875 O O . ASN A 1 116 ? 0.704 -1.194 -21.822 1.00 76.19 116 ASN A O 1
ATOM 879 N N . GLY A 1 117 ? 1.377 -1.563 -19.700 1.00 61.16 117 GLY A N 1
ATOM 880 C CA . GLY A 1 117 ? 2.754 -1.067 -19.815 1.00 61.16 117 GLY A CA 1
ATOM 881 C C . GLY A 1 117 ? 3.810 -2.158 -20.051 1.00 61.16 117 GLY A C 1
ATOM 882 O O . GLY A 1 117 ? 3.510 -3.299 -20.415 1.00 61.16 117 GLY A O 1
ATOM 883 N N . TRP A 1 118 ? 5.086 -1.807 -19.889 1.00 60.53 118 TRP A N 1
ATOM 884 C CA . TRP A 1 118 ? 6.201 -2.746 -20.031 1.00 60.53 118 TRP A CA 1
ATOM 885 C C . TRP A 1 118 ? 6.348 -3.600 -18.764 1.00 60.53 118 TRP A C 1
ATOM 887 O O . TRP A 1 118 ? 6.508 -3.084 -17.665 1.00 60.53 118 TRP A O 1
ATOM 897 N N . ILE A 1 119 ? 6.395 -4.927 -18.914 1.00 56.66 119 ILE A N 1
ATOM 898 C CA . ILE A 1 119 ? 6.796 -5.833 -17.824 1.00 56.66 119 ILE A CA 1
ATOM 899 C C . ILE A 1 119 ? 8.331 -5.845 -17.779 1.00 56.66 119 ILE A C 1
ATOM 901 O O . ILE A 1 119 ? 8.988 -6.559 -18.548 1.00 56.66 119 ILE A O 1
ATOM 905 N N . VAL A 1 120 ? 8.926 -4.994 -16.943 1.00 53.25 120 VAL A N 1
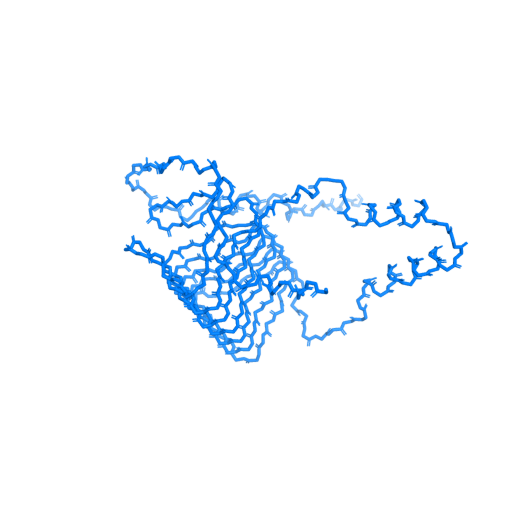ATOM 906 C CA . VAL A 1 120 ? 10.381 -4.781 -16.896 1.00 53.25 120 VAL A CA 1
ATOM 907 C C . VAL A 1 120 ? 11.008 -5.608 -15.779 1.00 53.25 120 VAL A C 1
ATOM 909 O O . VAL A 1 120 ? 10.842 -5.313 -14.609 1.00 53.25 120 VAL A O 1
ATOM 912 N N . THR A 1 121 ? 11.835 -6.598 -16.128 1.00 50.34 121 THR A N 1
ATOM 913 C CA . THR A 1 121 ? 12.597 -7.388 -15.138 1.00 50.34 121 THR A CA 1
ATOM 914 C C . THR A 1 121 ? 13.973 -6.806 -14.765 1.00 50.34 121 THR A C 1
ATOM 916 O O . THR A 1 121 ? 14.703 -7.469 -14.033 1.00 50.34 121 THR A O 1
ATOM 919 N N . ARG A 1 122 ? 14.398 -5.609 -15.235 1.00 44.50 122 ARG A N 1
ATOM 920 C CA . ARG A 1 122 ? 15.673 -4.952 -14.816 1.00 44.50 122 ARG A CA 1
ATOM 921 C C . ARG A 1 122 ? 15.678 -3.418 -14.947 1.00 44.50 122 ARG A C 1
ATOM 923 O O . ARG A 1 122 ? 15.394 -2.890 -16.015 1.00 44.50 122 ARG A O 1
ATOM 930 N N . ASN A 1 123 ? 16.152 -2.759 -13.884 1.00 47.03 123 ASN A N 1
ATOM 931 C CA . ASN A 1 123 ? 16.268 -1.314 -13.615 1.00 47.03 123 ASN A CA 1
ATOM 932 C C . ASN A 1 123 ? 17.211 -0.521 -14.575 1.00 47.03 123 ASN A C 1
ATOM 934 O O . ASN A 1 123 ? 18.436 -0.640 -14.443 1.00 47.03 123 ASN A O 1
ATOM 938 N N . PRO A 1 124 ? 16.707 0.303 -15.521 1.00 54.25 124 PRO A N 1
ATOM 939 C CA . PRO A 1 124 ? 17.511 1.309 -16.229 1.00 54.25 124 PRO A CA 1
ATOM 940 C C . PRO A 1 124 ? 17.826 2.516 -15.322 1.00 54.25 124 PRO A C 1
ATOM 942 O O . PRO A 1 124 ? 17.164 2.729 -14.314 1.00 54.25 124 PRO A O 1
ATOM 945 N N . VAL A 1 125 ? 18.841 3.331 -15.654 1.00 58.16 125 VAL A N 1
ATOM 946 C CA . VAL A 1 125 ? 19.199 4.514 -14.839 1.00 58.16 125 VAL A CA 1
ATOM 947 C C . VAL A 1 125 ? 17.997 5.474 -14.775 1.00 58.16 125 VAL A C 1
ATOM 949 O O . VAL A 1 125 ? 17.603 5.983 -15.828 1.00 58.16 125 VAL A O 1
ATOM 952 N N . PRO A 1 126 ? 17.417 5.746 -13.588 1.00 70.31 126 PRO A N 1
ATOM 953 C CA . PRO A 1 126 ? 16.165 6.492 -13.490 1.00 70.31 126 PRO A CA 1
ATOM 954 C C . PRO A 1 126 ? 16.302 7.930 -13.996 1.00 70.31 126 PRO A C 1
ATOM 956 O O . PRO A 1 126 ? 17.251 8.632 -13.637 1.00 70.31 126 PRO A O 1
ATOM 959 N N . VAL A 1 127 ? 15.313 8.405 -14.760 1.00 71.88 127 VAL A N 1
ATOM 960 C CA . VAL A 1 127 ? 15.216 9.802 -15.239 1.00 71.88 127 VAL A CA 1
ATOM 961 C C . VAL A 1 127 ? 15.300 10.805 -14.076 1.00 71.88 127 VAL A C 1
ATOM 963 O O . VAL A 1 127 ? 15.867 11.884 -14.222 1.00 71.88 127 VAL A O 1
ATOM 966 N N . LEU A 1 128 ? 14.860 10.406 -12.880 1.00 75.12 128 LEU A N 1
ATOM 967 C CA . LEU A 1 128 ? 15.042 11.139 -11.622 1.00 75.12 128 LEU A CA 1
ATOM 968 C C . LEU A 1 128 ? 16.480 11.633 -11.388 1.00 75.12 128 LEU A C 1
ATOM 970 O O . LEU A 1 128 ? 16.677 12.762 -10.938 1.00 75.12 128 LEU A O 1
ATOM 974 N N . VAL A 1 129 ? 17.498 10.840 -11.742 1.00 79.44 129 VAL A N 1
ATOM 975 C CA . VAL A 1 129 ? 18.912 11.224 -11.578 1.00 79.44 129 VAL A CA 1
ATOM 976 C C . VAL A 1 129 ? 19.252 12.469 -12.407 1.00 79.44 129 VAL A C 1
ATOM 978 O O . VAL A 1 129 ? 20.024 13.322 -11.963 1.00 79.44 129 VAL A O 1
ATOM 981 N N . PHE A 1 130 ? 18.648 12.613 -13.588 1.00 82.12 130 PHE A N 1
ATOM 982 C CA . PHE A 1 130 ? 18.844 13.772 -14.454 1.00 82.12 130 PHE A CA 1
ATOM 983 C C . PHE A 1 130 ? 18.266 15.052 -13.833 1.00 82.12 130 PHE A C 1
ATOM 985 O O . PHE A 1 130 ? 18.951 16.077 -13.788 1.00 82.12 130 PHE A O 1
ATOM 992 N N . TYR A 1 131 ? 17.056 14.986 -13.274 1.00 85.69 131 TYR A N 1
ATOM 993 C CA . TYR A 1 131 ? 16.432 16.131 -12.604 1.00 85.69 131 TYR A CA 1
ATOM 994 C C . TYR A 1 131 ? 17.215 16.575 -11.363 1.00 85.69 131 TYR A C 1
ATOM 996 O O . TYR A 1 131 ? 17.490 17.767 -11.205 1.00 85.69 131 TYR A O 1
ATOM 1004 N N . PHE A 1 132 ? 17.681 15.626 -10.541 1.00 85.94 132 PHE A N 1
ATOM 1005 C CA . PHE A 1 132 ? 18.546 15.928 -9.394 1.00 85.94 132 PHE A CA 1
ATOM 1006 C C . PHE A 1 132 ? 19.847 16.621 -9.803 1.00 85.94 132 PHE A C 1
ATOM 1008 O O . PHE A 1 132 ? 20.320 17.520 -9.099 1.00 85.94 132 PHE A O 1
ATOM 1015 N N . MET A 1 133 ? 20.426 16.240 -10.944 1.00 88.56 133 MET A N 1
ATOM 1016 C CA . MET A 1 133 ? 21.642 16.863 -11.459 1.00 88.56 133 MET A CA 1
ATOM 1017 C C . MET A 1 133 ? 21.412 18.331 -11.846 1.00 88.56 133 MET A C 1
ATOM 1019 O O . MET A 1 133 ? 22.245 19.174 -11.508 1.00 88.56 133 MET A O 1
ATOM 1023 N N . ILE A 1 134 ? 20.291 18.651 -12.500 1.00 89.56 134 ILE A N 1
ATOM 1024 C CA . ILE A 1 134 ? 19.936 20.028 -12.886 1.00 89.56 134 ILE A CA 1
ATOM 1025 C C . ILE A 1 134 ? 19.633 20.882 -11.652 1.00 89.56 134 ILE A C 1
ATOM 1027 O O . ILE A 1 134 ? 20.203 21.964 -11.504 1.00 89.56 134 ILE A O 1
ATOM 1031 N N . LEU A 1 135 ? 18.816 20.379 -10.723 1.00 90.00 135 LEU A N 1
ATOM 1032 C CA . LEU A 1 135 ? 18.475 21.110 -9.500 1.00 90.00 135 LEU A CA 1
ATOM 1033 C C . LEU A 1 135 ? 19.728 21.405 -8.658 1.00 90.00 135 LEU A C 1
ATOM 1035 O O . LEU A 1 135 ? 19.935 22.527 -8.198 1.00 90.00 135 LEU A O 1
ATOM 1039 N N . SER A 1 136 ? 20.636 20.427 -8.552 1.00 88.56 136 SER A N 1
ATOM 1040 C CA . SER A 1 136 ? 21.935 20.605 -7.889 1.00 88.56 136 SER A CA 1
ATOM 1041 C C . SER A 1 136 ? 22.812 21.660 -8.569 1.00 88.56 136 SER A C 1
ATOM 1043 O O . SER A 1 136 ? 23.612 22.319 -7.904 1.00 88.56 136 SER A O 1
ATOM 1045 N N . GLN A 1 137 ? 22.712 21.820 -9.892 1.00 91.38 137 GLN A N 1
ATOM 1046 C CA . GLN A 1 137 ? 23.429 22.871 -10.615 1.00 91.38 137 GLN A CA 1
ATOM 1047 C C . GLN A 1 137 ? 22.845 24.257 -10.327 1.00 91.38 137 GLN A C 1
ATOM 1049 O O . GLN A 1 137 ? 23.626 25.164 -10.047 1.00 91.38 137 GLN A O 1
ATOM 1054 N N . LEU A 1 138 ? 21.517 24.408 -10.326 1.00 90.31 138 LEU A N 1
ATOM 1055 C CA . LEU A 1 138 ? 20.839 25.677 -10.023 1.00 90.31 138 LEU A CA 1
ATOM 1056 C C . LEU A 1 138 ? 21.133 26.149 -8.592 1.00 90.31 138 LEU A C 1
ATOM 1058 O O . LEU A 1 138 ? 21.592 27.274 -8.389 1.00 90.31 138 LEU A O 1
ATOM 1062 N N . LEU A 1 139 ? 21.006 25.249 -7.611 1.00 88.25 139 LEU A N 1
ATOM 1063 C CA . LEU A 1 139 ? 21.311 25.543 -6.207 1.00 88.25 139 LEU A CA 1
ATOM 1064 C C . LEU A 1 139 ? 22.788 25.894 -5.991 1.00 88.25 139 LEU A C 1
ATOM 1066 O O . LEU A 1 139 ? 23.107 26.809 -5.234 1.00 88.25 139 LEU A O 1
ATOM 1070 N N . ARG A 1 140 ? 23.709 25.217 -6.689 1.00 89.62 140 ARG A N 1
ATOM 1071 C CA . ARG A 1 140 ? 25.145 25.534 -6.612 1.00 89.62 140 ARG A CA 1
ATOM 1072 C C . ARG A 1 140 ? 25.483 26.893 -7.232 1.00 89.62 140 ARG A C 1
ATOM 1074 O O . ARG A 1 140 ? 26.460 27.510 -6.817 1.00 89.62 140 ARG A O 1
ATOM 1081 N N . MET A 1 141 ? 24.707 27.351 -8.212 1.00 89.81 141 MET A N 1
ATOM 1082 C CA . MET A 1 141 ? 24.834 28.696 -8.783 1.00 89.81 141 MET A CA 1
ATOM 1083 C C . MET A 1 141 ? 24.186 29.779 -7.904 1.00 89.81 141 MET A C 1
ATOM 1085 O O . MET A 1 141 ? 24.392 30.959 -8.170 1.00 89.81 141 MET A O 1
ATOM 1089 N N . GLY A 1 142 ? 23.459 29.393 -6.847 1.00 87.38 142 GLY A N 1
ATOM 1090 C CA . GLY A 1 142 ? 22.754 30.308 -5.948 1.00 87.38 142 GLY A CA 1
ATOM 1091 C C . GLY A 1 142 ? 21.465 30.887 -6.537 1.00 87.38 142 GLY A C 1
ATOM 1092 O O . GLY A 1 142 ? 20.934 31.844 -5.985 1.00 87.38 142 GLY A O 1
ATOM 1093 N N . ASP A 1 143 ? 20.975 30.332 -7.648 1.00 88.25 143 ASP A N 1
ATOM 1094 C CA . ASP A 1 143 ? 19.774 30.797 -8.348 1.00 88.25 143 ASP A CA 1
ATOM 1095 C C . ASP A 1 143 ? 18.545 30.048 -7.805 1.00 88.25 143 ASP A C 1
ATOM 1097 O O . ASP A 1 143 ? 18.038 29.105 -8.418 1.00 88.25 143 ASP A O 1
ATOM 1101 N N . THR A 1 144 ? 18.146 30.402 -6.579 1.00 83.38 144 THR A N 1
ATOM 1102 C CA . THR A 1 144 ? 17.066 29.727 -5.839 1.00 83.38 144 THR A CA 1
ATOM 1103 C C . THR A 1 144 ? 15.712 29.882 -6.516 1.00 83.38 144 THR A C 1
ATOM 1105 O O . THR A 1 144 ? 14.950 28.926 -6.538 1.00 83.38 144 THR A O 1
ATOM 1108 N N . ASP A 1 145 ? 15.453 31.024 -7.155 1.00 85.19 145 ASP A N 1
ATOM 1109 C CA . ASP A 1 145 ? 14.169 31.298 -7.808 1.00 85.19 145 ASP A CA 1
ATOM 1110 C C . ASP A 1 145 ? 13.932 30.339 -8.987 1.00 85.19 145 ASP A C 1
ATOM 1112 O O . ASP A 1 145 ? 12.862 29.749 -9.115 1.00 85.19 145 ASP A O 1
ATOM 1116 N N . LYS A 1 146 ? 14.963 30.098 -9.812 1.00 86.88 146 LYS A N 1
ATOM 1117 C CA . LYS A 1 146 ? 14.881 29.105 -10.896 1.00 86.88 146 LYS A CA 1
ATOM 1118 C C . LYS A 1 146 ? 14.855 27.672 -10.389 1.00 86.88 146 LYS A C 1
ATOM 1120 O O . LYS A 1 146 ? 14.294 26.807 -11.057 1.00 86.88 146 LYS A O 1
ATOM 1125 N N . ALA A 1 147 ? 15.508 27.396 -9.261 1.00 86.62 147 ALA A N 1
ATOM 1126 C CA . ALA A 1 147 ? 15.455 26.079 -8.640 1.00 86.62 147 ALA A CA 1
ATOM 1127 C C . ALA A 1 147 ? 14.031 25.766 -8.158 1.00 86.62 147 ALA A C 1
ATOM 1129 O O . ALA A 1 147 ? 13.540 24.672 -8.429 1.00 86.62 147 ALA A O 1
ATOM 1130 N N . ASP A 1 148 ? 13.366 26.738 -7.532 1.00 81.81 148 ASP A N 1
ATOM 1131 C CA . ASP A 1 148 ? 11.983 26.624 -7.064 1.00 81.81 148 ASP A CA 1
ATOM 1132 C C . ASP A 1 148 ? 10.998 26.519 -8.237 1.00 81.81 148 ASP A C 1
ATOM 1134 O O . ASP A 1 148 ? 10.114 25.664 -8.219 1.00 81.81 148 ASP A O 1
ATOM 1138 N N . GLU A 1 149 ? 11.184 27.306 -9.301 1.00 85.25 149 GLU A N 1
ATOM 1139 C CA . GLU A 1 149 ? 10.385 27.208 -10.532 1.00 85.25 149 GLU A CA 1
ATOM 1140 C C . GLU A 1 149 ? 10.549 25.834 -11.205 1.00 85.25 149 GLU A C 1
ATOM 1142 O O . GLU A 1 149 ? 9.563 25.185 -11.553 1.00 85.25 149 GLU A O 1
ATOM 1147 N N . PHE A 1 150 ? 11.787 25.347 -11.339 1.00 84.38 150 PHE A N 1
ATOM 1148 C CA . PHE A 1 150 ? 12.076 24.037 -11.924 1.00 84.38 150 PHE A CA 1
ATOM 1149 C C . PHE A 1 150 ? 11.518 22.889 -11.073 1.00 84.38 150 PHE A C 1
ATOM 1151 O O . PHE A 1 150 ? 10.964 21.936 -11.618 1.00 84.38 150 PHE A O 1
ATOM 1158 N N . ALA A 1 151 ? 11.631 22.981 -9.745 1.00 80.19 151 ALA A N 1
ATOM 1159 C CA . ALA A 1 151 ? 11.056 22.009 -8.821 1.00 80.19 151 ALA A CA 1
ATOM 1160 C C . ALA A 1 151 ? 9.522 22.006 -8.879 1.00 80.19 151 ALA A C 1
ATOM 1162 O O . ALA A 1 151 ? 8.924 20.936 -8.908 1.00 80.19 151 ALA A O 1
ATOM 1163 N N . SER A 1 152 ? 8.894 23.180 -8.969 1.00 78.25 152 SER A N 1
ATOM 1164 C CA . SER A 1 152 ? 7.435 23.314 -9.079 1.00 78.25 152 SER A CA 1
ATOM 1165 C C . SER A 1 152 ? 6.916 22.777 -10.415 1.00 78.25 152 SER A C 1
ATOM 1167 O O . SER A 1 152 ? 5.937 22.041 -10.449 1.00 78.25 152 SER A O 1
ATOM 1169 N N . ALA A 1 153 ? 7.619 23.057 -11.516 1.00 78.00 153 ALA A N 1
ATOM 1170 C CA . ALA A 1 153 ? 7.290 22.517 -12.834 1.00 78.00 153 ALA A CA 1
ATOM 1171 C C . ALA A 1 153 ? 7.440 20.985 -12.906 1.00 78.00 153 ALA A C 1
ATOM 1173 O O . ALA A 1 153 ? 6.716 20.333 -13.653 1.00 78.00 153 ALA A O 1
ATOM 1174 N N . LEU A 1 154 ? 8.372 20.414 -12.133 1.00 72.00 154 LEU A N 1
ATOM 1175 C CA . LEU A 1 154 ? 8.528 18.964 -11.977 1.00 72.00 154 LEU A CA 1
ATOM 1176 C C . LEU A 1 154 ? 7.476 18.348 -11.053 1.00 72.00 154 LEU A C 1
ATOM 1178 O O . LEU A 1 154 ? 7.079 17.210 -11.280 1.00 72.00 154 LEU A O 1
ATOM 1182 N N . ALA A 1 155 ? 7.052 19.076 -10.020 1.00 66.88 155 ALA A N 1
ATOM 1183 C CA . ALA A 1 155 ? 5.982 18.655 -9.126 1.00 66.88 155 ALA A CA 1
ATOM 1184 C C . ALA A 1 155 ? 4.606 18.706 -9.811 1.00 66.88 155 ALA A C 1
ATOM 1186 O O . ALA A 1 155 ? 3.714 17.980 -9.403 1.00 66.88 155 ALA A O 1
ATOM 1187 N N . GLY A 1 156 ? 4.445 19.501 -10.873 1.00 56.34 156 GLY A N 1
ATOM 1188 C CA . GLY A 1 156 ? 3.164 19.692 -11.547 1.00 56.34 156 GLY A CA 1
ATOM 1189 C C . GLY A 1 156 ? 2.235 20.613 -10.752 1.00 56.34 156 GLY A C 1
ATOM 1190 O O . GLY A 1 156 ? 2.132 20.539 -9.529 1.00 56.34 156 GLY A O 1
ATOM 1191 N N . GLU A 1 157 ? 1.551 21.514 -11.454 1.00 51.31 157 GLU A N 1
ATOM 1192 C CA . GLU A 1 157 ? 0.427 22.260 -10.884 1.00 51.31 157 GLU A CA 1
ATOM 1193 C C . GLU A 1 157 ? -0.784 21.307 -10.851 1.00 51.31 157 GLU A C 1
ATOM 1195 O O . GLU A 1 157 ? -1.075 20.673 -11.862 1.00 51.31 157 GLU A O 1
ATOM 1200 N N . ASP A 1 158 ? -1.442 21.189 -9.691 1.00 47.47 158 ASP A N 1
ATOM 1201 C CA . ASP A 1 158 ? -2.556 20.275 -9.346 1.00 47.47 158 ASP A CA 1
ATOM 1202 C C . ASP A 1 158 ? -2.217 18.935 -8.656 1.00 47.47 158 ASP A C 1
ATOM 1204 O O . ASP A 1 158 ? -3.073 18.049 -8.591 1.00 47.47 158 ASP A O 1
ATOM 1208 N N . ILE A 1 159 ? -1.058 18.782 -7.999 1.00 48.56 159 ILE A N 1
ATOM 1209 C CA . ILE A 1 159 ? -1.016 17.834 -6.870 1.00 48.56 159 ILE A CA 1
ATOM 1210 C C . ILE A 1 159 ? -1.641 18.536 -5.667 1.00 48.56 159 ILE A C 1
ATOM 1212 O O . ILE A 1 159 ? -0.961 19.177 -4.869 1.00 48.56 159 ILE A O 1
ATOM 1216 N N . GLU A 1 160 ? -2.964 18.444 -5.537 1.00 54.22 160 GLU A N 1
ATOM 1217 C CA . GLU A 1 160 ? -3.610 18.732 -4.261 1.00 54.22 160 GLU A CA 1
ATOM 1218 C C . GLU A 1 160 ? -2.939 17.806 -3.225 1.00 54.22 160 GLU A C 1
ATOM 1220 O O . GLU A 1 160 ? -3.076 16.581 -3.302 1.00 54.22 160 GLU A O 1
ATOM 1225 N N . GLU A 1 161 ? -2.116 18.366 -2.325 1.00 60.94 161 GLU A N 1
ATOM 1226 C CA . GLU A 1 161 ? -1.479 17.629 -1.225 1.00 60.94 161 GLU A CA 1
ATOM 1227 C C . GLU A 1 161 ? -2.574 17.179 -0.250 1.00 60.94 161 GLU A C 1
ATOM 1229 O O . GLU A 1 161 ? -2.817 17.770 0.805 1.00 60.94 161 GLU A O 1
ATOM 1234 N N . LYS A 1 162 ? -3.302 16.130 -0.633 1.00 80.00 162 LYS A N 1
ATOM 1235 C CA . LYS A 1 162 ? -4.287 15.486 0.222 1.00 80.00 162 LYS A CA 1
ATOM 1236 C C . LYS A 1 162 ? -3.539 14.709 1.291 1.00 80.00 162 LYS A C 1
ATOM 1238 O O . LYS A 1 162 ? -2.644 13.918 1.000 1.00 80.00 162 LYS A O 1
ATOM 1243 N N . SER A 1 163 ? -3.905 14.951 2.546 1.00 85.75 163 SER A N 1
ATOM 1244 C CA . SER A 1 163 ? -3.349 14.187 3.660 1.00 85.75 163 SER A CA 1
ATOM 1245 C C . SER A 1 163 ? -3.684 12.703 3.478 1.00 85.75 163 SER A C 1
ATOM 1247 O O . SER A 1 163 ? -4.835 12.395 3.164 1.00 85.75 163 SER A O 1
ATOM 1249 N N . PRO A 1 164 ? -2.722 11.787 3.673 1.00 91.94 164 PRO A N 1
ATOM 1250 C CA . PRO A 1 164 ? -2.964 10.372 3.460 1.00 91.94 164 PRO A CA 1
ATOM 1251 C C . PRO A 1 164 ? -3.798 9.767 4.591 1.00 91.94 164 PRO A C 1
ATOM 1253 O O . PRO A 1 164 ? -3.724 10.200 5.747 1.00 91.94 164 PRO A O 1
ATOM 1256 N N . LEU A 1 165 ? -4.538 8.713 4.259 1.00 95.50 165 LEU A N 1
ATOM 1257 C CA . LEU A 1 165 ? -5.001 7.732 5.232 1.00 95.50 165 LEU A CA 1
ATOM 1258 C C . LEU A 1 165 ? -3.792 6.905 5.665 1.00 95.50 165 LEU A C 1
ATOM 1260 O O . LEU A 1 165 ? -3.145 6.270 4.840 1.00 95.50 165 LEU A O 1
ATOM 1264 N N . VAL A 1 166 ? -3.474 6.915 6.954 1.00 96.81 166 VAL A N 1
ATOM 1265 C CA . VAL A 1 166 ? -2.342 6.168 7.505 1.00 96.81 166 VAL A CA 1
ATOM 1266 C C . VAL A 1 166 ? -2.851 5.127 8.476 1.00 96.81 166 VAL A C 1
ATOM 1268 O O . VAL A 1 166 ? -3.392 5.490 9.518 1.00 96.81 166 VAL A O 1
ATOM 1271 N N . LEU A 1 167 ? -2.604 3.856 8.172 1.00 97.12 167 LEU A N 1
ATOM 1272 C CA . LEU A 1 167 ? -2.712 2.744 9.105 1.00 97.12 167 LEU A CA 1
ATOM 1273 C C . LEU A 1 167 ? -1.313 2.434 9.666 1.00 97.12 167 LEU A C 1
ATOM 1275 O O . LEU A 1 167 ? -0.429 2.031 8.911 1.00 97.12 167 LEU A O 1
ATOM 1279 N N . PRO A 1 168 ? -1.071 2.613 10.972 1.00 96.69 168 PRO A N 1
ATOM 1280 C CA . PRO A 1 168 ? 0.196 2.285 11.617 1.00 96.69 168 PRO A CA 1
ATOM 1281 C C . PRO A 1 168 ? 0.554 0.810 11.496 1.00 96.69 168 PRO A C 1
ATOM 1283 O O . PRO A 1 168 ? -0.270 -0.035 11.152 1.00 96.69 168 PRO A O 1
ATOM 1286 N N . ARG A 1 169 ? 1.787 0.471 11.866 1.00 95.94 169 ARG A N 1
ATOM 1287 C CA . ARG A 1 169 ? 2.210 -0.933 11.955 1.00 95.94 169 ARG A CA 1
ATOM 1288 C C . ARG A 1 169 ? 1.342 -1.704 12.953 1.00 95.94 169 ARG A C 1
ATOM 1290 O O . ARG A 1 169 ? 1.063 -1.203 14.043 1.00 95.94 169 ARG A O 1
ATOM 1297 N N . GLY A 1 170 ? 0.987 -2.943 12.616 1.00 96.38 170 GLY A N 1
ATOM 1298 C CA . GLY A 1 170 ? 0.172 -3.785 13.494 1.00 96.38 170 GLY A CA 1
ATOM 1299 C C . GLY A 1 170 ? -1.285 -3.334 13.609 1.00 96.38 170 GLY A C 1
ATOM 1300 O O . GLY A 1 170 ? -1.916 -3.604 14.632 1.00 96.38 170 GLY A O 1
ATOM 1301 N N . SER A 1 171 ? -1.800 -2.600 12.620 1.00 97.56 171 SER A N 1
ATOM 1302 C CA . SER A 1 171 ? -3.206 -2.190 12.601 1.00 97.56 171 SER A CA 1
ATOM 1303 C C . SER A 1 171 ? -4.103 -3.375 12.261 1.00 97.56 171 SER A C 1
ATOM 1305 O O . SER A 1 171 ? -3.784 -4.156 11.373 1.00 97.56 171 SER A O 1
ATOM 1307 N N . ALA A 1 172 ? -5.249 -3.484 12.926 1.00 97.88 172 ALA A N 1
ATOM 1308 C CA . ALA A 1 172 ? -6.317 -4.400 12.535 1.00 97.88 172 ALA A CA 1
ATOM 1309 C C . ALA A 1 172 ? -7.580 -3.583 12.259 1.00 97.88 172 ALA A C 1
ATOM 1311 O O . ALA A 1 172 ? -8.130 -2.970 13.177 1.00 97.88 172 ALA A O 1
ATOM 1312 N N . VAL A 1 173 ? -8.001 -3.532 11.000 1.00 96.25 173 VAL A N 1
ATOM 1313 C CA . VAL A 1 173 ? -9.076 -2.664 10.515 1.00 96.25 173 VAL A CA 1
ATOM 1314 C C . VAL A 1 173 ? -10.201 -3.521 9.948 1.00 96.25 173 VAL A C 1
ATOM 1316 O O . VAL A 1 173 ? -10.063 -4.097 8.873 1.00 96.25 173 VAL A O 1
ATOM 1319 N N . SER A 1 174 ? -11.313 -3.590 10.679 1.00 93.62 174 SER A N 1
ATOM 1320 C CA . SER A 1 174 ? -12.506 -4.349 10.297 1.00 93.62 174 SER A CA 1
ATOM 1321 C C . SER A 1 174 ? -13.796 -3.578 10.571 1.00 93.62 174 SER A C 1
ATOM 1323 O O . SER A 1 174 ? -13.772 -2.527 11.218 1.00 93.62 174 SER A O 1
ATOM 1325 N N . ASP A 1 175 ? -14.922 -4.105 10.084 1.00 89.44 175 ASP A N 1
ATOM 1326 C CA . ASP A 1 175 ? -16.259 -3.526 10.299 1.00 89.44 175 ASP A CA 1
ATOM 1327 C C . ASP A 1 175 ? -16.647 -3.464 11.785 1.00 89.44 175 ASP A C 1
ATOM 1329 O O . ASP A 1 175 ? -17.316 -2.535 12.233 1.00 89.44 175 ASP A O 1
ATOM 1333 N N . ASP A 1 176 ? -16.134 -4.396 12.591 1.00 90.81 176 ASP A N 1
ATOM 1334 C CA . ASP A 1 176 ? -16.357 -4.390 14.036 1.00 90.81 176 ASP A CA 1
ATOM 1335 C C . ASP A 1 176 ? -15.568 -3.279 14.742 1.00 90.81 176 ASP A C 1
ATOM 1337 O O . ASP A 1 176 ? -16.078 -2.607 15.644 1.00 90.81 176 ASP A O 1
ATOM 1341 N N . ALA A 1 177 ? -14.276 -3.150 14.416 1.00 92.06 177 ALA A N 1
ATOM 1342 C CA . ALA A 1 177 ? -13.383 -2.217 15.087 1.00 92.06 177 ALA A CA 1
ATOM 1343 C C . ALA A 1 177 ? -12.092 -1.963 14.305 1.00 92.06 177 ALA A C 1
ATOM 1345 O O . ALA A 1 177 ? -11.463 -2.876 13.776 1.00 92.06 177 ALA A O 1
ATOM 1346 N N . TRP A 1 178 ? -11.619 -0.720 14.383 1.00 94.88 178 TRP A N 1
ATOM 1347 C CA . TRP A 1 178 ? -10.271 -0.340 13.976 1.00 94.88 178 TRP A CA 1
ATOM 1348 C C . TRP A 1 178 ? -9.392 -0.291 15.223 1.00 94.88 178 TRP A C 1
ATOM 1350 O O . TRP A 1 178 ? -9.590 0.538 16.114 1.00 94.88 178 TRP A O 1
ATOM 1360 N N . ARG A 1 179 ? -8.444 -1.221 15.323 1.00 96.56 179 ARG A N 1
ATOM 1361 C CA . ARG A 1 179 ? -7.560 -1.384 16.477 1.00 96.56 179 ARG A CA 1
ATOM 1362 C C . ARG A 1 179 ? -6.140 -1.012 16.088 1.00 96.56 179 ARG A C 1
ATOM 1364 O O . ARG A 1 179 ? -5.558 -1.612 15.190 1.00 96.56 179 ARG A O 1
ATOM 1371 N N . VAL A 1 180 ? -5.581 -0.052 16.815 1.00 96.06 180 VAL A N 1
ATOM 1372 C CA . VAL A 1 180 ? -4.193 0.399 16.681 1.00 96.06 180 VAL A CA 1
ATOM 1373 C C . VAL A 1 180 ? -3.558 0.521 18.062 1.00 96.06 180 VAL A C 1
ATOM 1375 O O . VAL A 1 180 ? -4.250 0.721 19.061 1.00 96.06 180 VAL A O 1
ATOM 1378 N N . SER A 1 181 ? -2.236 0.377 18.129 1.00 92.31 181 SER A N 1
ATOM 1379 C CA . SER A 1 181 ? -1.466 0.516 19.377 1.00 92.31 181 SER A CA 1
ATOM 1380 C C . SER A 1 181 ? -0.912 1.928 19.593 1.00 92.31 181 SER A C 1
ATOM 1382 O O . SER A 1 181 ? -0.332 2.220 20.640 1.00 92.31 181 SER A O 1
ATOM 1384 N N . THR A 1 182 ? -1.100 2.805 18.611 1.00 92.69 182 THR A N 1
ATOM 1385 C CA . THR A 1 182 ? -0.593 4.172 18.583 1.00 92.69 182 THR A CA 1
ATOM 1386 C C . THR A 1 182 ? -1.732 5.192 18.680 1.00 92.69 182 THR A C 1
ATOM 1388 O O . THR A 1 182 ? -2.906 4.823 18.573 1.00 92.69 182 THR A O 1
ATOM 1391 N N . PRO A 1 183 ? -1.430 6.480 18.934 1.00 93.81 183 PRO A N 1
ATOM 1392 C CA . PRO A 1 183 ? -2.441 7.530 18.908 1.00 93.81 183 PRO A CA 1
ATOM 1393 C C . PRO A 1 183 ? -3.211 7.563 17.585 1.00 93.81 183 PRO A C 1
ATOM 1395 O O . PRO A 1 183 ? -2.715 7.122 16.551 1.00 93.81 183 PRO A O 1
ATOM 1398 N N . ALA A 1 184 ? -4.417 8.122 17.624 1.00 92.00 184 ALA A N 1
ATOM 1399 C CA . ALA A 1 184 ? -5.263 8.288 16.454 1.00 92.00 184 ALA A CA 1
ATOM 1400 C C . ALA A 1 184 ? -5.651 9.756 16.268 1.00 92.00 184 ALA A C 1
ATOM 1402 O O . ALA A 1 184 ? -6.019 10.441 17.226 1.00 92.00 184 ALA A O 1
ATOM 1403 N N . ARG A 1 185 ? -5.611 10.216 15.020 1.00 92.38 185 ARG A N 1
ATOM 1404 C CA . ARG A 1 185 ? -6.157 11.488 14.560 1.00 92.38 185 ARG A CA 1
ATOM 1405 C C . ARG A 1 185 ? -7.187 11.219 13.484 1.00 92.38 185 ARG A C 1
ATOM 1407 O O . ARG A 1 185 ? -6.926 10.508 12.518 1.00 92.38 185 ARG A O 1
ATOM 1414 N N . ILE A 1 186 ? -8.350 11.819 13.666 1.00 91.38 186 ILE A N 1
ATOM 1415 C CA . ILE A 1 186 ? -9.462 11.729 12.734 1.00 91.38 186 ILE A CA 1
ATOM 1416 C C . ILE A 1 186 ? -9.761 13.147 12.266 1.00 91.38 186 ILE A C 1
ATOM 1418 O O . ILE A 1 186 ? -9.807 14.066 13.087 1.00 91.38 186 ILE A O 1
ATOM 1422 N N . GLY A 1 187 ? -9.917 13.307 10.958 1.00 85.81 187 GLY A N 1
ATOM 1423 C CA . GLY A 1 187 ? -10.306 14.550 10.321 1.00 85.81 187 GLY A CA 1
ATOM 1424 C C . GLY A 1 187 ? -11.632 15.087 10.859 1.00 85.81 187 GLY A C 1
ATOM 1425 O O . GLY A 1 187 ? -12.480 14.351 11.367 1.00 85.81 187 GLY A O 1
ATOM 1426 N N . GLU A 1 188 ? -11.814 16.396 10.755 1.00 84.06 188 GLU A N 1
ATOM 1427 C CA . GLU A 1 188 ? -13.006 17.091 11.236 1.00 84.06 188 GLU A CA 1
ATOM 1428 C C . GLU A 1 188 ? -14.201 16.931 10.282 1.00 84.06 188 GLU A C 1
ATOM 1430 O O . GLU A 1 188 ? -15.345 17.177 10.674 1.00 84.06 188 GLU A O 1
ATOM 1435 N N . ARG A 1 189 ? -13.962 16.513 9.031 1.00 79.44 189 ARG A N 1
ATOM 1436 C CA . ARG A 1 189 ? -14.977 16.457 7.974 1.00 79.44 189 ARG A CA 1
ATOM 1437 C C . ARG A 1 189 ? -15.057 15.078 7.324 1.00 79.44 189 ARG A C 1
ATOM 1439 O O . ARG A 1 189 ? -14.676 14.890 6.171 1.00 79.44 189 ARG A O 1
ATOM 1446 N N . LEU A 1 190 ? -15.616 14.120 8.057 1.00 73.44 190 LEU A N 1
ATOM 1447 C CA . LEU A 1 190 ? -15.995 12.816 7.511 1.00 73.44 190 LEU A CA 1
ATOM 1448 C C . LEU A 1 190 ? -17.419 12.877 6.924 1.00 73.44 190 LEU A C 1
ATOM 1450 O O . LEU A 1 190 ? -18.340 13.329 7.616 1.00 73.44 190 LEU A O 1
ATOM 1454 N N . PRO A 1 191 ? -17.647 12.449 5.670 1.00 70.12 191 PRO A N 1
ATOM 1455 C CA . PRO A 1 191 ? -18.995 12.351 5.123 1.00 70.12 191 PRO A CA 1
ATOM 1456 C C . PRO A 1 191 ? -19.812 11.292 5.876 1.00 70.12 191 PRO A C 1
ATOM 1458 O O . PRO A 1 191 ? -19.287 10.268 6.306 1.00 70.12 191 PRO A O 1
ATOM 1461 N N . ALA A 1 192 ? -21.121 11.515 6.023 1.00 55.81 192 ALA A N 1
ATOM 1462 C CA . ALA A 1 192 ? -22.015 10.496 6.570 1.00 55.81 192 ALA A CA 1
ATOM 1463 C C . ALA A 1 192 ? -22.043 9.259 5.653 1.00 55.81 192 ALA A C 1
ATOM 1465 O O . ALA A 1 192 ? -22.075 9.413 4.429 1.00 55.81 192 ALA A O 1
ATOM 1466 N N . GLN A 1 193 ? -22.078 8.055 6.241 1.00 53.94 193 GLN A N 1
ATOM 1467 C CA . GLN A 1 193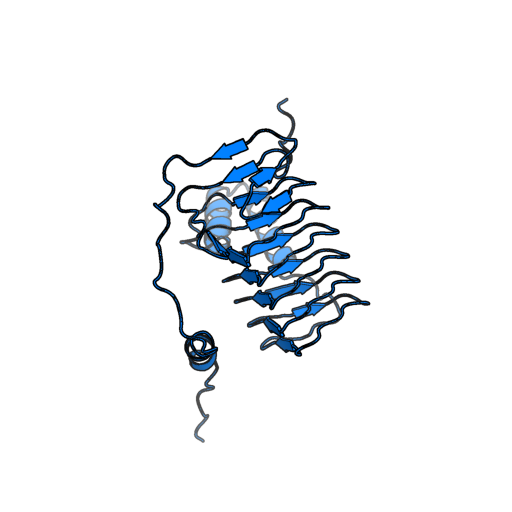 ? -22.177 6.781 5.517 1.00 53.94 193 GLN A CA 1
ATOM 1468 C C . GLN A 1 193 ? -23.272 6.852 4.441 1.00 53.94 193 GLN A C 1
ATOM 1470 O O . GLN A 1 193 ? -24.460 7.010 4.746 1.00 53.94 193 GLN A O 1
ATOM 1475 N N . ARG A 1 194 ? -22.884 6.741 3.165 1.00 46.53 194 ARG A N 1
ATOM 1476 C CA . ARG A 1 194 ? -23.839 6.582 2.066 1.00 46.53 194 ARG A CA 1
ATOM 1477 C C . ARG A 1 194 ? -24.350 5.145 2.097 1.00 46.53 194 ARG A C 1
ATOM 1479 O O . ARG A 1 194 ? -23.679 4.237 1.631 1.00 46.53 194 ARG A O 1
ATOM 1486 N N . GLN A 1 195 ? -25.558 4.939 2.615 1.00 43.00 195 GLN A N 1
ATOM 1487 C CA . GLN A 1 195 ? -26.268 3.672 2.435 1.00 43.00 195 GLN A CA 1
ATOM 1488 C C . GLN A 1 195 ? -26.633 3.532 0.950 1.00 43.00 195 GLN A C 1
ATOM 1490 O O . GLN A 1 195 ? -27.539 4.216 0.466 1.00 43.00 195 GLN A O 1
ATOM 1495 N N . HIS A 1 196 ? -25.911 2.692 0.206 1.00 41.56 196 HIS A N 1
ATOM 1496 C CA . HIS A 1 196 ? -26.333 2.293 -1.135 1.00 41.56 196 HIS A CA 1
ATOM 1497 C C . HIS A 1 196 ? -27.368 1.158 -1.018 1.00 41.56 196 HIS A C 1
ATOM 1499 O O . HIS A 1 196 ? -27.187 0.245 -0.214 1.00 41.56 196 HIS A O 1
ATOM 1505 N N . PRO A 1 197 ? -28.490 1.197 -1.758 1.00 33.78 197 PRO A N 1
ATOM 1506 C CA . PRO A 1 197 ? -29.478 0.128 -1.700 1.00 33.78 197 PRO A CA 1
ATOM 1507 C C . PRO A 1 197 ? -28.927 -1.143 -2.363 1.00 33.78 197 PRO A C 1
ATOM 1509 O O . PRO A 1 197 ? -28.302 -1.086 -3.420 1.00 33.78 197 PRO A O 1
ATOM 1512 N N . ARG A 1 198 ? -29.179 -2.291 -1.722 1.00 37.59 198 ARG A N 1
ATOM 1513 C CA . ARG A 1 198 ? -28.665 -3.615 -2.101 1.00 37.59 198 ARG A CA 1
ATOM 1514 C C . ARG A 1 198 ? -28.945 -4.000 -3.557 1.00 37.59 198 ARG A C 1
ATOM 1516 O O . ARG A 1 198 ? -30.095 -3.983 -3.991 1.00 37.59 198 ARG A O 1
ATOM 1523 N N . GLY A 1 199 ? -27.898 -4.541 -4.185 1.00 34.62 199 GLY A N 1
ATOM 1524 C CA . GLY A 1 199 ? -27.955 -5.509 -5.278 1.00 34.62 199 GLY A CA 1
ATOM 1525 C C . GLY A 1 199 ? -27.993 -4.902 -6.674 1.00 34.62 199 GLY A C 1
ATOM 1526 O O . GLY A 1 199 ? -29.013 -4.350 -7.056 1.00 34.62 199 GLY A O 1
ATOM 1527 N N . VAL A 1 200 ? -26.902 -5.064 -7.431 1.00 31.94 200 VAL A N 1
ATOM 1528 C CA . VAL A 1 200 ? -26.817 -5.841 -8.686 1.00 31.94 200 VAL A CA 1
ATOM 1529 C C . VAL A 1 200 ? -25.321 -5.994 -9.011 1.00 31.94 200 VAL A C 1
ATOM 1531 O O . VAL A 1 200 ? -24.643 -5.002 -9.273 1.00 31.94 200 VAL A O 1
ATOM 1534 N N . ASP A 1 201 ? -24.823 -7.233 -9.006 1.00 40.38 201 ASP A N 1
ATOM 1535 C CA . ASP A 1 201 ? -23.589 -7.614 -9.699 1.00 40.38 201 ASP A CA 1
ATOM 1536 C C . ASP A 1 201 ? -23.647 -7.132 -11.147 1.00 40.38 201 ASP A C 1
ATOM 1538 O O . ASP A 1 201 ? -24.575 -7.496 -11.862 1.00 40.38 201 ASP A O 1
ATOM 1542 N N . HIS A 1 202 ? -22.652 -6.368 -11.595 1.00 36.03 202 HIS A N 1
ATOM 1543 C CA . HIS A 1 202 ? -21.979 -6.631 -12.867 1.00 36.03 202 HIS A CA 1
ATOM 1544 C C . HIS A 1 202 ? -20.737 -5.744 -12.999 1.00 36.03 202 HIS A C 1
ATOM 1546 O O . HIS A 1 202 ? -20.795 -4.575 -13.384 1.00 36.03 202 HIS A O 1
ATOM 1552 N N . TYR A 1 203 ? -19.605 -6.383 -12.720 1.00 39.09 203 TYR A N 1
ATOM 1553 C CA . TYR A 1 203 ? -18.324 -6.289 -13.416 1.00 39.09 203 TYR A CA 1
ATOM 1554 C C . TYR A 1 203 ? -18.447 -5.730 -14.852 1.00 39.09 203 TYR A C 1
ATOM 1556 O O . TYR A 1 203 ? -18.604 -6.492 -15.807 1.00 39.09 203 TYR A O 1
ATOM 1564 N N . ARG A 1 204 ? -18.484 -4.398 -15.030 1.00 35.59 204 ARG A N 1
ATOM 1565 C CA . ARG A 1 204 ? -18.389 -3.764 -16.367 1.00 35.59 204 ARG A CA 1
ATOM 1566 C C . ARG A 1 204 ? -18.186 -2.249 -16.436 1.00 35.59 204 ARG A C 1
ATOM 1568 O O . ARG A 1 204 ? -18.236 -1.712 -17.536 1.00 35.59 204 ARG A O 1
ATOM 1575 N N . ARG A 1 205 ? -17.982 -1.528 -15.327 1.00 37.00 205 ARG A N 1
ATOM 1576 C CA . ARG A 1 205 ? -17.841 -0.053 -15.380 1.00 37.00 205 ARG A CA 1
ATOM 1577 C C . ARG A 1 205 ? -16.411 0.494 -15.340 1.00 37.00 205 ARG A C 1
ATOM 1579 O O . ARG A 1 205 ? -16.246 1.655 -15.697 1.00 37.00 205 ARG A O 1
ATOM 1586 N N . GLY A 1 206 ? -15.407 -0.314 -14.989 1.00 33.94 206 GLY A N 1
ATOM 1587 C CA . GLY A 1 206 ? -13.990 0.084 -15.080 1.00 33.94 206 GLY A CA 1
ATOM 1588 C C . GLY A 1 206 ? -13.407 0.005 -16.500 1.00 33.94 206 GLY A C 1
ATOM 1589 O O . GLY A 1 206 ? -12.528 0.783 -16.855 1.00 33.94 206 GLY A O 1
ATOM 1590 N N . ASP A 1 207 ? -13.960 -0.869 -17.349 1.00 41.62 207 ASP A N 1
ATOM 1591 C CA . ASP A 1 207 ? -13.428 -1.179 -18.690 1.00 41.62 207 ASP A CA 1
ATOM 1592 C C . ASP A 1 207 ? -13.607 -0.009 -19.695 1.00 41.62 207 ASP A C 1
ATOM 1594 O O . ASP A 1 207 ? -12.803 0.192 -20.603 1.00 41.62 207 ASP A O 1
ATOM 1598 N N . ASP A 1 208 ? -14.618 0.851 -19.512 1.00 39.66 208 ASP A N 1
ATOM 1599 C CA . ASP A 1 208 ? -14.936 1.910 -20.488 1.00 39.66 208 ASP A CA 1
ATOM 1600 C C . ASP A 1 208 ? -14.058 3.170 -20.388 1.00 39.66 208 ASP A C 1
ATOM 1602 O O . ASP A 1 208 ? -13.973 3.917 -21.367 1.00 39.66 208 ASP A O 1
ATOM 1606 N N . ARG A 1 209 ? -13.391 3.429 -19.251 1.00 40.69 209 ARG A N 1
ATOM 1607 C CA . ARG A 1 209 ? -12.419 4.540 -19.159 1.00 40.69 209 ARG A CA 1
ATOM 1608 C C . ARG A 1 209 ? -11.032 4.127 -19.641 1.00 40.69 209 ARG A C 1
ATOM 1610 O O . ARG A 1 209 ? -10.400 4.907 -20.346 1.00 40.69 209 ARG A O 1
ATOM 1617 N N . LEU A 1 210 ? -10.613 2.893 -19.359 1.00 43.09 210 LEU A N 1
ATOM 1618 C CA . LEU A 1 210 ? -9.317 2.361 -19.792 1.00 43.09 210 LEU A CA 1
ATOM 1619 C C . LEU A 1 210 ? -9.293 1.998 -21.291 1.00 43.09 210 LEU A C 1
ATOM 1621 O O . LEU A 1 210 ? -8.271 2.157 -21.952 1.00 43.09 210 LEU A O 1
ATOM 1625 N N . ARG A 1 211 ? -10.432 1.630 -21.901 1.00 39.81 211 ARG A N 1
ATOM 1626 C CA . ARG A 1 211 ? -10.505 1.407 -23.362 1.00 39.81 211 ARG A CA 1
ATOM 1627 C C . ARG A 1 211 ? -10.467 2.677 -24.209 1.00 39.81 211 ARG A C 1
ATOM 1629 O O . ARG A 1 211 ? -10.112 2.602 -25.387 1.00 39.81 211 ARG A O 1
ATOM 1636 N N . GLN A 1 212 ? -10.845 3.835 -23.666 1.00 42.69 212 GLN A N 1
ATOM 1637 C CA . GLN A 1 212 ? -10.891 5.078 -24.450 1.00 42.69 212 GLN A CA 1
ATOM 1638 C C . GLN A 1 212 ? -9.511 5.720 -24.648 1.00 42.69 212 GLN A C 1
ATOM 1640 O O . GLN A 1 212 ? -9.323 6.443 -25.627 1.00 42.69 212 GLN A O 1
ATOM 1645 N N . SER A 1 213 ? -8.527 5.409 -23.801 1.00 40.47 213 SER A N 1
ATOM 1646 C CA . SER A 1 213 ? -7.136 5.859 -23.957 1.00 40.47 213 SER A CA 1
ATOM 1647 C C . SER A 1 213 ? -6.294 4.956 -24.876 1.00 40.47 213 SER A C 1
ATOM 1649 O O . SER A 1 213 ? -5.267 5.401 -25.384 1.00 40.47 213 SER A O 1
ATOM 1651 N N . ALA A 1 214 ? -6.748 3.735 -25.185 1.00 38.94 214 ALA A N 1
ATOM 1652 C CA . ALA A 1 214 ? -5.977 2.722 -25.919 1.00 38.94 214 ALA A CA 1
ATOM 1653 C C . ALA A 1 214 ? -6.287 2.609 -27.433 1.00 38.94 214 ALA A C 1
ATOM 1655 O O . ALA A 1 214 ? -6.011 1.579 -28.051 1.00 38.94 214 ALA A O 1
ATOM 1656 N N . CYS A 1 215 ? -6.857 3.635 -28.083 1.00 29.12 215 CYS A N 1
ATOM 1657 C CA . CYS A 1 215 ? -7.101 3.599 -29.534 1.00 29.12 215 CYS A CA 1
ATOM 1658 C C . CYS A 1 215 ? -5.975 4.308 -30.321 1.00 29.12 215 CYS A C 1
ATOM 1660 O O . CYS A 1 215 ? -5.952 5.542 -30.375 1.00 29.12 215 CYS A O 1
ATOM 1662 N N . PRO A 1 216 ? -5.050 3.587 -30.990 1.00 38.47 216 PRO A N 1
ATOM 1663 C CA . PRO A 1 216 ? -4.030 4.225 -31.807 1.00 38.47 216 PRO A CA 1
ATOM 1664 C C . PRO A 1 216 ? -4.658 4.779 -33.091 1.00 38.47 216 PRO A C 1
ATOM 1666 O O . PRO A 1 216 ? -5.307 4.068 -33.868 1.00 38.47 216 PRO A O 1
ATOM 1669 N N . ARG A 1 217 ? -4.434 6.075 -33.339 1.00 39.59 217 ARG A N 1
ATOM 1670 C CA . ARG A 1 217 ? -4.724 6.735 -34.617 1.00 39.59 217 ARG A CA 1
ATOM 1671 C C . ARG A 1 217 ? -4.098 5.927 -35.757 1.00 39.59 217 ARG A C 1
ATOM 1673 O O . ARG A 1 217 ? -2.880 5.863 -35.891 1.00 39.59 217 ARG A O 1
ATOM 1680 N N . ARG A 1 218 ? -4.948 5.335 -36.602 1.00 35.78 218 ARG A N 1
ATOM 1681 C CA . ARG A 1 218 ? -4.541 4.716 -37.869 1.00 35.78 218 ARG A CA 1
ATOM 1682 C C . ARG A 1 218 ? -3.753 5.727 -38.705 1.00 35.78 218 ARG A C 1
ATOM 1684 O O . ARG A 1 218 ? -4.309 6.739 -39.129 1.00 35.78 218 ARG A O 1
ATOM 1691 N N . TYR A 1 219 ? -2.497 5.401 -38.994 1.00 37.19 219 TYR A N 1
ATOM 1692 C CA . TYR A 1 219 ? -1.768 5.961 -40.126 1.00 37.19 219 TYR A CA 1
ATOM 1693 C C . TYR A 1 219 ? -2.565 5.684 -41.411 1.00 37.19 219 TYR A C 1
ATOM 1695 O O . TYR A 1 219 ? -2.907 4.535 -41.703 1.00 37.19 219 TYR A O 1
ATOM 1703 N N . ARG A 1 220 ? -2.876 6.733 -42.177 1.00 39.97 220 ARG A N 1
ATOM 1704 C CA . ARG A 1 220 ? -3.197 6.611 -43.603 1.00 39.97 220 ARG A CA 1
ATOM 1705 C C . ARG A 1 220 ? -1.971 7.057 -44.392 1.00 39.97 220 ARG A C 1
ATOM 1707 O O . ARG A 1 220 ? -1.433 8.125 -44.111 1.00 39.97 220 ARG A O 1
ATOM 1714 N N . HIS A 1 221 ? -1.559 6.185 -45.310 1.00 44.41 221 HIS A N 1
ATOM 1715 C CA . HIS A 1 221 ? -0.636 6.466 -46.407 1.00 44.41 221 HIS A CA 1
ATOM 1716 C C . HIS A 1 221 ? -1.148 7.595 -47.302 1.00 44.41 221 HIS A C 1
ATOM 1718 O O . HIS A 1 221 ? -2.391 7.720 -47.425 1.00 44.41 221 HIS A O 1
#

Foldseek 3Di:
DPPPPPLQQAFEAFAAFADEPAETADAAEAEAEEPEEALGEYEYQEYAYEHQYEYNEEYAHCAEYHDEHNYEHCYEYHHVEEYAAYANYEYNYEYEHAEEYHYDDHYHHHHYYDYNYDPDPDDDDDPVVVLVVVLVVCVVVVVVVVSVVSVDVVVDDPPPNGDYRHHHHHWYHDPVDTDDPHHYDHYPHYDDHDDDDDDDDDDDDVVVVSVVVPDDDDDDD

Secondary structure (DSSP, 8-state):
------TTSSEEE-TT-EE-SSEEE-SS-EEE-SS-EE-SEEEESSEEE-TT-EESS-EEESS-EEE-TT-EESS-EEESS-EEE-TT-EESS-EEESS-EEE-TT-EESS-EEESS---SS-PPPHHHHHHHHHHHHHHHT-HHHHHHHHHHHH-TT---PPPEEE-TT-EE-SS-EE-SS-EEE-S-PPP---PPS------SSHHHHHHH----PPP-